Protein AF-A0A0B8P1Q3-F1 (afdb_monomer_lite)

Sequence (206 aa):
MVRQILMKCLKSMHLSPSKSLLVLALVSSCANASVITLASKGNTLRISPASLKVEWNKLAINSGNLRVNGEPQKVTNLRANNKTASWVLSPSQISAVARLDQDQLLLSFDASSHAKITRNQPVTLSWFDLAENKTQTLLLPFSEGMRVPTNSQQWGQFLAQEYSGSNTTQDLKMPFWSAQQGGRFVNYQLVTPNNNELGCDFASQK

Organism: NCBI:txid1481914

pLDDT: mean 84.06, std 21.53, range [24.0, 98.44]

Foldseek 3Di:
DDDDDDDDDDDDDDDDDDDDDPPPPPPPPPPQDDWAWADDDPWIWTARPQQRFIAIPNRGQADRHKDKVNHGWDWAPWDHDRAKIWTATPPQRKIWIWGDDHPDIDIDIDSPVGDDQDPPRDIDIDDDHHPLVQFQWKWFQADVIDTGGSPDPVSLVVCQVPAAFPQQVPGGPAQKMWTDGPNDIDIDGDPPSHPDGDGRDDDPDD

Structure (mmCIF, N/CA/C/O backbone):
data_AF-A0A0B8P1Q3-F1
#
_entry.id   AF-A0A0B8P1Q3-F1
#
loop_
_atom_site.group_PDB
_atom_site.id
_atom_site.type_symbol
_atom_site.label_atom_id
_atom_site.label_alt_id
_atom_site.label_comp_id
_atom_site.label_asym_id
_atom_site.label_entity_id
_atom_site.label_seq_id
_atom_site.pdbx_PDB_ins_code
_atom_site.Cartn_x
_atom_site.Cartn_y
_atom_site.Cartn_z
_atom_site.occupancy
_atom_site.B_iso_or_equiv
_atom_site.auth_seq_id
_atom_site.auth_comp_id
_atom_site.auth_asym_id
_atom_site.auth_atom_id
_atom_site.pdbx_PDB_model_num
ATOM 1 N N . MET A 1 1 ? -3.116 31.551 8.737 1.00 39.09 1 MET A N 1
ATOM 2 C CA . MET A 1 1 ? -2.449 31.860 7.454 1.00 39.09 1 MET A CA 1
ATOM 3 C C . MET A 1 1 ? -3.203 31.102 6.373 1.00 39.09 1 MET A C 1
ATOM 5 O O . MET A 1 1 ? -3.039 29.900 6.239 1.00 39.09 1 MET A O 1
ATOM 9 N N . VAL A 1 2 ? -4.159 31.789 5.753 1.00 29.11 2 VAL A N 1
ATOM 10 C CA . VAL A 1 2 ? -5.186 31.234 4.861 1.00 29.11 2 VAL A CA 1
ATOM 11 C C . VAL A 1 2 ? -4.685 31.354 3.423 1.00 29.11 2 VAL A C 1
ATOM 13 O O . VAL A 1 2 ? -4.256 32.436 3.029 1.00 29.11 2 VAL A O 1
ATOM 16 N N . ARG A 1 3 ? -4.739 30.278 2.631 1.00 28.27 3 ARG A N 1
ATOM 17 C CA . ARG A 1 3 ? -4.576 30.360 1.172 1.00 28.27 3 ARG A CA 1
ATOM 18 C C . ARG A 1 3 ? -5.936 30.170 0.513 1.00 28.27 3 ARG A C 1
ATOM 20 O O . ARG A 1 3 ? -6.483 29.075 0.486 1.00 28.27 3 ARG A O 1
ATOM 27 N N . GLN A 1 4 ? -6.465 31.291 0.032 1.00 29.42 4 GLN A N 1
ATOM 28 C CA . GLN A 1 4 ? -7.650 31.385 -0.808 1.00 29.42 4 GLN A CA 1
ATOM 29 C C . GLN A 1 4 ? -7.464 30.617 -2.121 1.00 29.42 4 GLN A C 1
ATOM 31 O O . GLN A 1 4 ? -6.424 30.704 -2.777 1.00 29.42 4 GLN A O 1
ATOM 36 N N . ILE A 1 5 ? -8.532 29.931 -2.520 1.00 34.22 5 ILE A N 1
ATOM 37 C CA . ILE A 1 5 ? -8.808 29.510 -3.891 1.00 34.22 5 ILE A CA 1
ATOM 38 C C . ILE A 1 5 ? -9.201 30.771 -4.668 1.00 34.22 5 ILE A C 1
ATOM 40 O O . ILE A 1 5 ? -10.179 31.425 -4.311 1.00 34.22 5 ILE A O 1
ATOM 44 N N . LEU A 1 6 ? -8.462 31.115 -5.727 1.00 25.48 6 LEU A N 1
ATOM 45 C CA . LEU A 1 6 ? -8.887 32.136 -6.684 1.00 25.48 6 LEU A CA 1
ATOM 46 C C . LEU A 1 6 ? -9.060 31.503 -8.066 1.00 25.48 6 LEU A C 1
ATOM 48 O O . LEU A 1 6 ? -8.106 31.271 -8.807 1.00 25.48 6 LEU A O 1
ATOM 52 N N . MET A 1 7 ? -10.320 31.232 -8.384 1.00 24.00 7 MET A N 1
ATOM 53 C CA . MET A 1 7 ? -10.823 30.863 -9.700 1.00 24.00 7 MET A CA 1
ATOM 54 C C . MET A 1 7 ? -10.873 32.149 -10.543 1.00 24.00 7 MET A C 1
ATOM 56 O O . MET A 1 7 ? -11.629 33.071 -10.238 1.00 24.00 7 MET A O 1
ATOM 60 N N . LYS A 1 8 ? -10.002 32.271 -11.552 1.00 28.27 8 LYS A N 1
ATOM 61 C CA . LYS A 1 8 ? -9.958 33.447 -12.437 1.00 28.27 8 LYS A CA 1
ATOM 62 C C . LYS A 1 8 ? -11.134 33.407 -13.412 1.00 28.27 8 LYS A C 1
ATOM 64 O O . LYS A 1 8 ? -11.185 32.546 -14.284 1.00 28.27 8 LYS A O 1
ATOM 69 N N . CYS A 1 9 ? -12.041 34.370 -13.275 1.00 26.80 9 CYS A N 1
ATOM 70 C CA . CYS A 1 9 ? -13.055 34.688 -14.273 1.00 26.80 9 CYS A CA 1
ATOM 71 C C . CYS A 1 9 ? -12.466 35.690 -15.285 1.00 26.80 9 CYS A C 1
ATOM 73 O O . CYS A 1 9 ? -11.826 36.669 -14.891 1.00 26.80 9 CYS A O 1
ATOM 75 N N . LEU A 1 10 ? -12.639 35.408 -16.579 1.00 35.09 10 LEU A N 1
ATOM 76 C CA . LEU A 1 10 ? -12.154 36.201 -17.713 1.00 35.09 10 LEU A CA 1
ATOM 77 C C . LEU A 1 10 ? -12.720 37.633 -17.680 1.00 35.09 10 LEU A C 1
ATOM 79 O O . LEU A 1 10 ? -13.931 37.821 -17.576 1.00 35.09 10 LEU A O 1
ATOM 83 N N . LYS A 1 11 ? -11.861 38.640 -17.877 1.00 35.00 11 LYS A N 1
ATOM 84 C CA . LYS A 1 11 ? -12.271 39.969 -18.352 1.00 35.00 11 LYS A CA 1
ATOM 85 C C . LYS A 1 11 ? -11.524 40.310 -19.638 1.00 35.00 11 LYS A C 1
ATOM 87 O O . LYS A 1 11 ? -10.336 40.035 -19.772 1.00 35.00 11 LYS A O 1
ATOM 92 N N . SER A 1 12 ? -12.304 40.852 -20.566 1.00 34.88 12 SER A N 1
ATOM 93 C CA . SER A 1 12 ? -11.992 41.160 -21.959 1.00 34.88 12 SER A CA 1
ATOM 94 C C . SER A 1 12 ? -10.822 42.132 -22.150 1.00 34.88 12 SER A C 1
ATOM 96 O O . SER A 1 12 ? -10.529 42.965 -21.296 1.00 34.88 12 SER A O 1
ATOM 98 N N . MET A 1 13 ? -10.210 41.991 -23.326 1.00 34.41 13 MET A N 1
ATOM 99 C CA . MET A 1 13 ? -9.082 42.712 -23.914 1.00 34.41 13 MET A CA 1
ATOM 100 C C . MET A 1 13 ? -9.232 44.239 -23.970 1.00 34.41 13 MET A C 1
ATOM 102 O O . MET A 1 13 ? -10.290 44.757 -24.315 1.00 34.41 13 MET A O 1
ATOM 106 N N . HIS A 1 14 ? -8.093 44.922 -23.828 1.00 34.03 14 HIS A N 1
ATOM 107 C CA . HIS A 1 14 ? -7.731 46.071 -24.660 1.00 34.03 14 HIS A CA 1
ATOM 108 C C . HIS A 1 14 ? -6.317 45.825 -25.218 1.00 34.03 14 HIS A C 1
ATOM 110 O O . HIS A 1 14 ? -5.381 45.589 -24.454 1.00 34.03 14 HIS A O 1
ATOM 116 N N . LEU A 1 15 ? -6.190 45.794 -26.550 1.00 39.22 15 LEU A N 1
ATOM 117 C CA . LEU A 1 15 ? -4.929 45.578 -27.269 1.00 39.22 15 LEU A CA 1
ATOM 118 C C . LEU A 1 15 ? -4.024 46.816 -27.203 1.00 39.22 15 LEU A C 1
ATOM 120 O O . LEU A 1 15 ? -4.481 47.934 -27.427 1.00 39.22 15 LEU A O 1
ATOM 124 N N . SER A 1 16 ? -2.722 46.578 -27.051 1.00 40.31 16 SER A N 1
ATOM 125 C CA . SER A 1 16 ? -1.654 47.436 -27.577 1.00 40.31 16 SER A CA 1
ATOM 126 C C . SER A 1 16 ? -0.538 46.531 -28.130 1.00 40.31 16 SER A C 1
ATOM 128 O O . SER A 1 16 ? -0.320 45.450 -27.571 1.00 40.31 16 SER A O 1
ATOM 130 N N . PRO A 1 17 ? 0.123 46.874 -29.252 1.00 46.78 17 PRO A N 1
ATOM 131 C CA . PRO A 1 17 ? 0.897 45.917 -30.024 1.00 46.78 17 PRO A CA 1
ATOM 132 C C . PRO A 1 17 ? 2.345 45.876 -29.539 1.00 46.78 17 PRO A C 1
ATOM 134 O O . PRO A 1 17 ? 3.097 46.837 -29.688 1.00 46.78 17 PRO A O 1
ATOM 137 N N . SER A 1 18 ? 2.794 44.740 -29.010 1.00 46.00 18 SER A N 1
ATOM 138 C CA . SER A 1 18 ? 4.223 44.444 -29.050 1.00 46.00 18 SER A CA 1
ATOM 139 C C . SER A 1 18 ? 4.512 42.960 -28.895 1.00 46.00 18 SER A C 1
ATOM 141 O O . SER A 1 18 ? 4.164 42.350 -27.891 1.00 46.00 18 SER A O 1
ATOM 143 N N . LYS A 1 19 ? 5.207 42.442 -29.914 1.00 41.56 19 LYS A N 1
ATOM 144 C CA . LYS A 1 19 ? 5.970 41.190 -29.964 1.00 41.56 19 LYS A CA 1
ATOM 145 C C . LYS A 1 19 ? 5.162 39.926 -29.651 1.00 41.56 19 LYS A C 1
ATOM 147 O O . LYS A 1 19 ? 5.021 39.512 -28.506 1.00 41.56 19 LYS A O 1
ATOM 152 N N . SER A 1 20 ? 4.711 39.276 -30.726 1.00 44.53 20 SER A N 1
ATOM 153 C CA . SER A 1 20 ? 4.212 37.900 -30.732 1.00 44.53 20 SER A CA 1
ATOM 154 C C . SER A 1 20 ? 5.226 36.960 -30.081 1.00 44.53 20 SER A C 1
ATOM 156 O O . SER A 1 20 ? 6.184 36.526 -30.716 1.00 44.53 20 SER A O 1
ATOM 158 N N . LEU A 1 21 ? 5.000 36.638 -28.811 1.00 43.78 21 LEU A N 1
ATOM 159 C CA . LEU A 1 21 ? 5.582 35.476 -28.164 1.00 43.78 21 LEU A CA 1
ATOM 160 C C . LEU A 1 21 ? 4.535 34.367 -28.264 1.00 43.78 21 LEU A C 1
ATOM 162 O O . LEU A 1 21 ? 3.508 34.398 -27.587 1.00 43.78 21 LEU A O 1
ATOM 166 N N . LEU A 1 22 ? 4.767 33.428 -29.179 1.00 41.19 22 LEU A N 1
ATOM 167 C CA . LEU A 1 22 ? 3.937 32.243 -29.346 1.00 41.19 22 LEU A CA 1
ATOM 168 C C . LEU A 1 22 ? 4.123 31.366 -28.094 1.00 41.19 22 LEU A C 1
ATOM 170 O O . LEU A 1 22 ? 5.062 30.579 -28.004 1.00 41.19 22 LEU A O 1
ATOM 174 N N . VAL A 1 23 ? 3.272 31.547 -27.081 1.0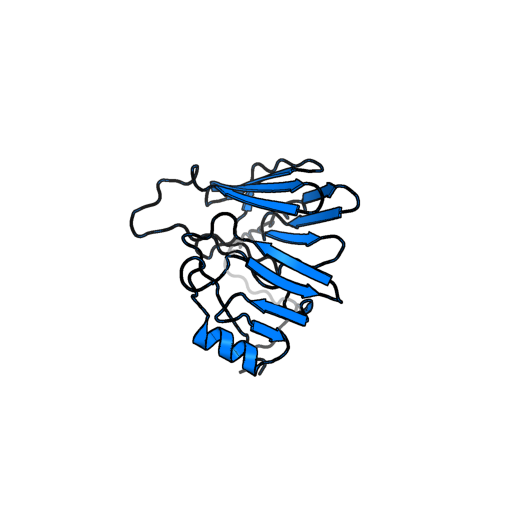0 47.50 23 VAL A N 1
ATOM 175 C CA . VAL A 1 23 ? 3.243 30.669 -25.905 1.00 47.50 23 VAL A CA 1
ATOM 176 C C . VAL A 1 23 ? 2.588 29.361 -26.336 1.00 47.50 23 VAL A C 1
ATOM 178 O O . VAL A 1 23 ? 1.366 29.244 -26.394 1.00 47.50 23 VAL A O 1
ATOM 181 N N . LEU A 1 24 ? 3.418 28.378 -26.683 1.00 41.81 24 LEU A N 1
ATOM 182 C CA . LEU A 1 24 ? 2.987 27.012 -26.941 1.00 41.81 24 LEU A CA 1
ATOM 183 C C . LEU A 1 24 ? 2.569 26.390 -25.598 1.00 41.81 24 LEU A C 1
ATOM 185 O O . LEU A 1 24 ? 3.399 25.909 -24.828 1.00 41.81 24 LEU A O 1
ATOM 189 N N . ALA A 1 25 ? 1.277 26.459 -25.278 1.00 44.19 25 ALA A N 1
ATOM 190 C CA . ALA A 1 25 ? 0.714 25.773 -24.125 1.00 44.19 25 ALA A CA 1
ATOM 191 C C . ALA A 1 25 ? 0.789 24.258 -24.372 1.00 44.19 25 ALA A C 1
ATOM 193 O O . ALA A 1 25 ? -0.061 23.678 -25.047 1.00 44.19 25 ALA A O 1
ATOM 194 N N . LEU A 1 26 ? 1.831 23.616 -23.841 1.00 41.47 26 LEU A N 1
ATOM 195 C CA . LEU A 1 26 ? 1.910 22.164 -23.730 1.00 41.47 26 LEU A CA 1
ATOM 196 C C . LEU A 1 26 ? 0.808 21.707 -22.774 1.00 41.47 26 LEU A C 1
ATOM 198 O O . LEU A 1 26 ? 0.967 21.704 -21.553 1.00 41.47 26 LEU A O 1
ATOM 202 N N . VAL A 1 27 ? -0.337 21.335 -23.340 1.00 41.56 27 VAL A N 1
ATOM 203 C CA . VAL A 1 27 ? -1.380 20.613 -22.620 1.00 41.56 27 VAL A CA 1
ATOM 204 C C . VAL A 1 27 ? -0.828 19.213 -22.363 1.00 41.56 27 VAL A C 1
ATOM 206 O O . VAL A 1 27 ? -0.944 18.314 -23.196 1.00 41.56 27 VAL A O 1
ATOM 209 N N . SER A 1 28 ? -0.142 19.046 -21.231 1.00 42.22 28 SER A N 1
ATOM 210 C CA . SER A 1 28 ? 0.305 17.745 -20.740 1.00 42.22 28 SER A CA 1
ATOM 211 C C . SER A 1 28 ? -0.924 16.876 -20.518 1.00 42.22 28 SER A C 1
ATOM 213 O O . SER A 1 28 ? -1.581 16.936 -19.482 1.00 42.22 28 SER A O 1
ATOM 215 N N . SER A 1 29 ? -1.256 16.083 -21.531 1.00 37.59 29 SER A N 1
ATOM 216 C CA . SER A 1 29 ? -2.260 15.039 -21.434 1.00 37.59 29 SER A CA 1
ATOM 217 C C . SER A 1 29 ? -1.703 13.984 -20.487 1.00 37.59 29 SER A C 1
ATOM 219 O O . SER A 1 29 ? -0.895 13.138 -20.872 1.00 37.59 29 SER A O 1
ATOM 221 N N . CYS A 1 30 ? -2.082 14.067 -19.213 1.00 39.75 30 CYS A N 1
ATOM 222 C CA . CYS A 1 30 ? -1.936 12.962 -18.285 1.00 39.75 30 CYS A CA 1
ATOM 223 C C . CYS A 1 30 ? -2.812 11.841 -18.842 1.00 39.75 30 CYS A C 1
ATOM 225 O O . CYS A 1 30 ? -4.022 11.836 -18.629 1.00 39.75 30 CYS A O 1
ATOM 227 N N . ALA A 1 31 ? -2.225 10.941 -19.633 1.00 43.53 31 ALA A N 1
ATOM 228 C CA . ALA A 1 31 ? -2.882 9.708 -20.019 1.00 43.53 31 ALA A CA 1
ATOM 229 C C . ALA A 1 31 ? -3.303 9.021 -18.717 1.00 43.53 31 ALA A C 1
ATOM 231 O O . ALA A 1 31 ? -2.459 8.532 -17.965 1.00 43.53 31 ALA A O 1
ATOM 232 N N . ASN A 1 32 ? -4.599 9.075 -18.404 1.00 51.56 32 ASN A N 1
ATOM 233 C CA . ASN A 1 32 ? -5.162 8.345 -17.285 1.00 51.56 32 ASN A CA 1
ATOM 234 C C . ASN A 1 32 ? -4.925 6.871 -17.596 1.00 51.56 32 ASN A C 1
ATOM 236 O O . ASN A 1 32 ? -5.598 6.304 -18.457 1.00 51.56 32 ASN A O 1
ATOM 240 N N . ALA A 1 33 ? -3.923 6.273 -16.953 1.00 61.53 33 ALA A N 1
ATOM 241 C CA . ALA A 1 33 ? -3.706 4.844 -17.051 1.00 61.53 33 ALA A CA 1
ATOM 242 C C . ALA A 1 33 ? -5.016 4.155 -16.656 1.00 61.53 33 ALA A C 1
ATOM 244 O O . ALA A 1 33 ? -5.584 4.454 -15.601 1.00 61.53 33 ALA A O 1
ATOM 245 N N . SER A 1 34 ? -5.529 3.300 -17.539 1.00 82.56 34 SER A N 1
ATOM 246 C CA . SER A 1 34 ? -6.820 2.651 -17.347 1.00 82.56 34 SER A CA 1
ATOM 247 C C . SER A 1 34 ? -6.838 1.907 -16.013 1.00 82.56 34 SER A C 1
ATOM 249 O O . SER A 1 34 ? -5.886 1.208 -15.666 1.00 82.56 34 SER A O 1
ATOM 251 N N . VAL A 1 35 ? -7.922 2.076 -15.256 1.00 93.88 35 VAL A N 1
ATOM 252 C CA . VAL A 1 35 ? -8.133 1.348 -14.002 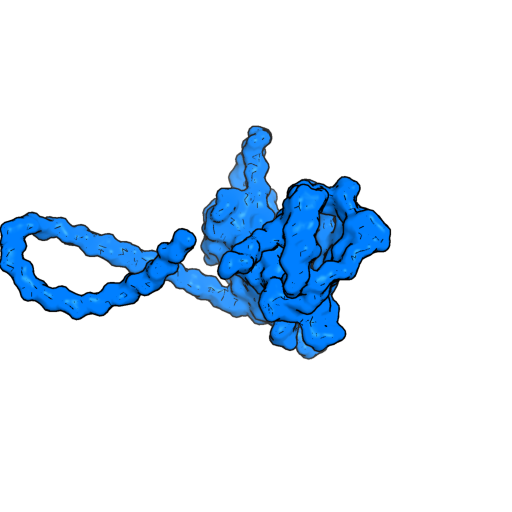1.00 93.88 35 VAL A CA 1
ATOM 253 C C . VAL A 1 35 ? -8.131 -0.152 -14.298 1.00 93.88 35 VAL A C 1
ATOM 255 O O . VAL A 1 35 ? -8.891 -0.626 -15.141 1.00 93.88 35 VAL A O 1
ATOM 258 N N . ILE A 1 36 ? -7.288 -0.897 -13.591 1.00 96.94 36 ILE A N 1
ATOM 259 C CA . ILE A 1 36 ? -7.231 -2.357 -13.642 1.00 96.94 36 ILE A CA 1
ATOM 260 C C . ILE A 1 36 ? -8.370 -2.902 -12.787 1.00 96.94 36 ILE A C 1
ATOM 262 O O . ILE A 1 36 ? -8.586 -2.423 -11.673 1.00 96.94 36 ILE A O 1
ATOM 266 N N . THR A 1 37 ? -9.068 -3.923 -13.282 1.00 97.31 37 THR A N 1
ATOM 267 C CA . THR A 1 37 ? -10.072 -4.654 -12.500 1.00 97.31 37 THR A CA 1
ATOM 268 C C . THR A 1 37 ? -9.656 -6.111 -12.353 1.00 97.31 37 THR A C 1
ATOM 270 O O . THR A 1 37 ? -9.511 -6.807 -13.355 1.00 97.31 37 THR A O 1
ATOM 273 N N . LEU A 1 38 ? -9.486 -6.567 -11.111 1.00 97.88 38 LEU A N 1
ATOM 274 C CA . LEU A 1 38 ? -9.270 -7.975 -10.770 1.00 97.88 38 LEU A CA 1
ATOM 275 C C . LEU A 1 38 ? -10.525 -8.512 -10.072 1.00 97.88 38 LEU A C 1
ATOM 277 O O . LEU A 1 38 ? -11.138 -7.796 -9.285 1.00 97.88 38 LEU A O 1
ATOM 281 N N . ALA A 1 39 ? -10.919 -9.753 -10.332 1.00 96.25 39 ALA A N 1
ATOM 282 C CA . ALA A 1 39 ? -12.093 -10.387 -9.760 1.00 96.25 39 ALA A CA 1
ATOM 283 C C . ALA A 1 39 ? -11.881 -11.883 -9.462 1.00 96.25 39 ALA A C 1
ATOM 285 O O . ALA A 1 39 ? -11.311 -12.629 -10.259 1.00 96.25 39 ALA A O 1
ATOM 286 N N . SER A 1 40 ? -12.374 -12.331 -8.306 1.00 93.38 40 SER A N 1
ATOM 287 C CA . SER A 1 40 ? -12.311 -13.727 -7.849 1.00 93.38 40 SER A CA 1
ATOM 288 C C . SER A 1 40 ? -13.387 -13.985 -6.795 1.00 93.38 40 SER A C 1
ATOM 290 O O . SER A 1 40 ? -13.469 -13.235 -5.834 1.00 93.38 40 SER A O 1
ATOM 292 N N . LYS A 1 41 ? -14.219 -15.027 -6.949 1.00 87.00 41 LYS A N 1
ATOM 293 C CA . LYS A 1 41 ? -15.212 -15.477 -5.940 1.00 87.00 41 LYS A CA 1
ATOM 294 C C . LYS A 1 41 ? -15.997 -14.336 -5.241 1.00 87.00 41 LYS A C 1
ATOM 296 O O . LYS A 1 41 ? -16.062 -14.275 -4.020 1.00 87.00 41 LYS A O 1
ATOM 301 N N . GLY A 1 42 ? -16.577 -13.407 -6.007 1.00 88.62 42 GLY A N 1
ATOM 302 C CA . GLY A 1 42 ? -17.346 -12.274 -5.455 1.00 88.62 42 GLY A CA 1
ATOM 303 C C . GLY A 1 42 ? -16.501 -11.098 -4.937 1.00 88.62 42 GLY A C 1
ATOM 304 O O . GLY A 1 42 ? -17.050 -10.074 -4.535 1.00 88.62 42 GLY A O 1
ATOM 305 N N . ASN A 1 43 ? -15.173 -11.197 -4.992 1.00 93.94 43 ASN A N 1
ATOM 306 C CA . ASN A 1 43 ? -14.255 -10.074 -4.845 1.00 93.94 43 ASN A CA 1
ATOM 307 C C . ASN A 1 43 ? -14.062 -9.371 -6.183 1.00 93.94 43 ASN A C 1
ATOM 309 O O . ASN A 1 43 ? -13.875 -10.019 -7.209 1.00 93.94 43 ASN A O 1
ATOM 313 N N . THR A 1 44 ? -14.101 -8.045 -6.158 1.00 96.31 44 THR A N 1
ATOM 314 C CA . THR A 1 44 ? -13.758 -7.145 -7.256 1.00 96.31 44 THR A CA 1
ATOM 315 C C . THR A 1 44 ? -12.850 -6.058 -6.704 1.00 96.31 44 THR A C 1
ATOM 317 O O . THR A 1 44 ? -13.243 -5.293 -5.817 1.00 96.31 44 THR A O 1
ATOM 320 N N . LEU A 1 45 ? -11.637 -5.994 -7.239 1.00 97.50 45 LEU A N 1
ATOM 321 C CA . LEU A 1 45 ? -10.643 -4.988 -6.917 1.00 97.50 45 LEU A CA 1
ATOM 322 C C . LEU A 1 45 ? -10.462 -4.046 -8.094 1.00 97.50 45 LEU A C 1
ATOM 324 O O . LEU A 1 45 ? -10.364 -4.486 -9.238 1.00 97.50 45 LEU A O 1
ATOM 328 N N . ARG A 1 46 ? -10.370 -2.754 -7.796 1.00 97.88 46 ARG A N 1
ATOM 329 C CA . ARG A 1 46 ? -10.044 -1.702 -8.757 1.00 97.88 46 ARG A CA 1
ATOM 330 C C . ARG A 1 46 ? -8.717 -1.086 -8.355 1.00 97.88 46 ARG A C 1
ATOM 332 O O . ARG A 1 46 ? -8.586 -0.614 -7.229 1.00 97.88 46 ARG A O 1
ATOM 339 N N . ILE A 1 47 ? -7.751 -1.102 -9.264 1.00 98.06 47 ILE A N 1
ATOM 340 C CA . ILE A 1 47 ? -6.399 -0.595 -9.028 1.00 98.06 47 ILE A CA 1
ATOM 341 C C . ILE A 1 47 ? -6.122 0.503 -10.049 1.00 98.06 47 ILE A C 1
ATOM 343 O O . ILE A 1 47 ? -6.201 0.266 -11.253 1.00 98.06 47 ILE A O 1
ATOM 347 N N . SER A 1 48 ? -5.785 1.701 -9.582 1.00 97.38 48 SER A N 1
ATOM 348 C CA . SER A 1 48 ? -5.250 2.767 -10.431 1.00 97.38 48 SER A CA 1
ATOM 349 C C . SER A 1 48 ? -3.731 2.605 -10.509 1.00 97.38 48 SER A C 1
ATOM 351 O O . SER A 1 48 ? -3.061 2.998 -9.560 1.00 97.38 48 SER A O 1
ATOM 353 N N . PRO A 1 49 ? -3.144 2.050 -11.584 1.00 96.88 49 PRO A N 1
ATOM 354 C CA . PRO A 1 49 ? -1.741 1.617 -11.568 1.00 96.88 49 PRO A CA 1
ATOM 355 C C . PRO A 1 49 ? -0.717 2.748 -11.382 1.00 96.88 49 PRO A C 1
ATOM 357 O O . PRO A 1 49 ? 0.361 2.502 -10.853 1.00 96.88 49 PRO A O 1
ATOM 360 N N . ALA A 1 50 ? -1.045 3.985 -11.775 1.00 94.94 50 ALA A N 1
ATOM 361 C CA . ALA A 1 50 ? -0.131 5.127 -11.654 1.00 94.94 50 ALA A CA 1
ATOM 362 C C . ALA A 1 50 ? -0.003 5.649 -10.213 1.00 94.94 50 ALA A C 1
ATOM 364 O O . ALA A 1 50 ? 1.090 5.979 -9.772 1.00 94.94 50 ALA A O 1
ATOM 365 N N . SER A 1 51 ? -1.117 5.720 -9.477 1.00 95.75 51 SER A N 1
ATOM 366 C CA . SER A 1 51 ? -1.148 6.176 -8.078 1.00 95.75 51 SER A CA 1
ATOM 367 C C . SER A 1 51 ? -1.167 5.030 -7.072 1.00 95.75 51 SER A C 1
ATOM 369 O O . SER A 1 51 ? -1.052 5.255 -5.868 1.00 95.75 51 SER A O 1
ATOM 371 N N . LEU A 1 52 ? -1.377 3.810 -7.565 1.00 97.50 52 LEU A N 1
ATOM 372 C CA . LEU A 1 52 ? -1.619 2.599 -6.801 1.00 97.50 52 LEU A CA 1
ATOM 373 C C . LEU A 1 52 ? -2.742 2.742 -5.770 1.00 97.50 52 LEU A C 1
ATOM 375 O O . LEU A 1 52 ? -2.683 2.197 -4.669 1.00 97.50 52 LEU A O 1
ATOM 379 N N . LYS A 1 53 ? -3.781 3.505 -6.118 1.00 97.69 53 LYS A N 1
ATOM 380 C CA . LYS A 1 53 ? -5.028 3.506 -5.354 1.00 97.69 53 LYS A CA 1
ATOM 381 C C . LYS A 1 53 ? -5.726 2.165 -5.561 1.00 97.69 53 LYS A C 1
ATOM 383 O O . LYS A 1 53 ? -5.959 1.784 -6.707 1.00 97.69 53 LYS A O 1
ATOM 388 N N . VAL A 1 54 ? -6.092 1.499 -4.473 1.00 97.88 54 VAL A N 1
ATOM 389 C CA . VAL A 1 54 ? -6.792 0.216 -4.477 1.00 97.88 54 VAL A CA 1
ATOM 390 C C . VAL A 1 54 ? -8.146 0.361 -3.779 1.00 97.88 54 VAL A C 1
ATOM 392 O O . VAL A 1 54 ? -8.265 0.909 -2.682 1.00 97.88 54 VAL A O 1
ATOM 395 N N . GLU A 1 55 ? -9.186 -0.149 -4.427 1.00 97.12 55 GLU A N 1
ATOM 396 C CA . GLU A 1 55 ? -10.530 -0.307 -3.868 1.00 97.12 55 GLU A CA 1
ATOM 397 C C . GLU A 1 55 ? -10.932 -1.781 -3.965 1.00 97.12 55 GLU A C 1
ATOM 399 O O . GLU A 1 55 ? -10.713 -2.400 -5.003 1.00 97.12 55 GLU A O 1
ATOM 404 N N . TRP A 1 56 ? -11.551 -2.340 -2.923 1.00 96.69 56 TRP A N 1
ATOM 405 C CA . TRP A 1 56 ? -11.971 -3.746 -2.877 1.00 96.69 56 TRP A CA 1
ATOM 406 C C . TRP A 1 56 ? -13.424 -3.855 -2.427 1.00 96.69 56 TRP A C 1
ATOM 408 O O . TRP A 1 56 ? -13.736 -3.585 -1.270 1.00 96.69 56 TRP A O 1
ATOM 418 N N . ASN A 1 57 ? -14.343 -4.272 -3.305 1.00 93.69 57 ASN A N 1
ATOM 419 C CA . ASN A 1 57 ? -15.773 -4.404 -2.972 1.00 9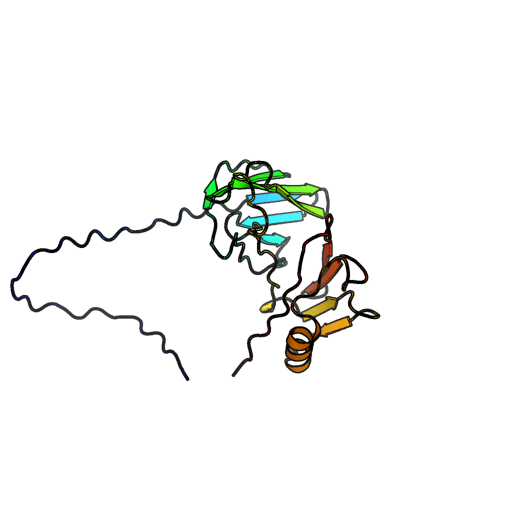3.69 57 ASN A CA 1
ATOM 420 C C . ASN A 1 57 ? -16.336 -3.158 -2.251 1.00 93.69 57 ASN A C 1
ATOM 422 O O . ASN A 1 57 ? -17.127 -3.285 -1.316 1.00 93.69 57 ASN A O 1
ATOM 426 N N . LYS A 1 58 ? -15.908 -1.959 -2.679 1.00 90.19 58 LYS A N 1
ATOM 427 C CA . LYS A 1 58 ? -16.211 -0.632 -2.096 1.00 90.19 58 LYS A CA 1
ATOM 428 C C . LYS A 1 58 ? -15.442 -0.244 -0.819 1.00 90.19 58 LYS A C 1
ATOM 430 O O . LYS A 1 58 ? -15.597 0.891 -0.375 1.00 90.19 58 LYS A O 1
ATOM 435 N N . LEU A 1 59 ? -14.609 -1.116 -0.247 1.00 95.44 59 LEU A N 1
ATOM 436 C CA . LEU A 1 59 ? -13.643 -0.724 0.785 1.00 95.44 59 LEU A CA 1
ATOM 437 C C . LEU A 1 59 ? -12.499 0.068 0.153 1.00 95.44 59 LEU A C 1
ATOM 439 O O . LEU A 1 59 ? -11.987 -0.314 -0.902 1.00 95.44 59 LEU A O 1
ATOM 443 N N . ALA A 1 60 ? -12.098 1.159 0.801 1.00 96.25 60 ALA A N 1
ATOM 444 C CA . ALA A 1 60 ? -10.940 1.935 0.383 1.00 96.25 60 ALA A CA 1
ATOM 445 C C . ALA A 1 60 ? -9.699 1.325 1.035 1.00 96.25 60 ALA A C 1
ATOM 447 O O . ALA A 1 60 ? -9.544 1.411 2.248 1.00 96.25 60 ALA A O 1
ATOM 448 N N . ILE A 1 61 ? -8.825 0.703 0.251 1.00 97.25 61 ILE A N 1
ATOM 449 C CA . ILE A 1 61 ? -7.617 0.075 0.797 1.00 97.25 61 ILE A CA 1
ATOM 450 C C . ILE A 1 61 ? -6.585 1.158 1.132 1.00 97.25 61 ILE A C 1
ATOM 452 O O . ILE A 1 61 ? -5.990 1.134 2.198 1.00 97.25 61 ILE A O 1
ATOM 456 N N . ASN A 1 62 ? -6.420 2.164 0.274 1.00 96.81 62 ASN A N 1
ATOM 457 C CA . ASN A 1 62 ? -5.475 3.260 0.491 1.00 96.81 62 ASN A CA 1
ATOM 458 C C . ASN A 1 62 ? -5.888 4.546 -0.249 1.00 96.81 62 ASN A C 1
ATOM 460 O O . ASN A 1 62 ? -6.724 4.533 -1.160 1.00 96.81 62 ASN A O 1
ATOM 464 N N . SER A 1 63 ? -5.251 5.660 0.107 1.00 92.62 63 SER A N 1
ATOM 465 C CA . SER A 1 63 ? -5.323 6.946 -0.595 1.00 92.62 63 SER A CA 1
ATOM 466 C C . SER A 1 63 ? -4.172 7.020 -1.605 1.00 92.62 63 SER A C 1
ATOM 468 O O . SER A 1 63 ? -3.094 7.480 -1.280 1.00 92.62 63 SER A O 1
ATOM 470 N N . GLY A 1 64 ? -4.337 6.475 -2.815 1.00 93.94 64 GLY A N 1
ATOM 471 C CA . GLY A 1 64 ? -3.209 6.295 -3.749 1.00 93.94 64 GLY A CA 1
ATOM 472 C C . GLY A 1 64 ? -2.332 7.539 -3.969 1.00 93.94 64 GLY A C 1
ATOM 473 O O . GLY A 1 64 ? -2.814 8.555 -4.467 1.00 93.94 64 GLY A O 1
ATOM 474 N N . ASN A 1 65 ? -1.044 7.409 -3.650 1.00 94.25 65 ASN A N 1
ATOM 475 C CA . ASN A 1 65 ? -0.007 8.442 -3.735 1.00 94.25 65 ASN A CA 1
ATOM 476 C C . ASN A 1 65 ? 1.366 7.809 -4.050 1.00 94.25 65 ASN A C 1
ATOM 478 O O . ASN A 1 65 ? 2.395 8.229 -3.529 1.00 94.25 65 ASN A O 1
ATOM 482 N N . LEU A 1 66 ? 1.383 6.752 -4.874 1.00 96.88 66 LEU A N 1
ATOM 483 C CA . LEU A 1 66 ? 2.619 6.064 -5.256 1.00 96.88 66 LEU A CA 1
ATOM 484 C 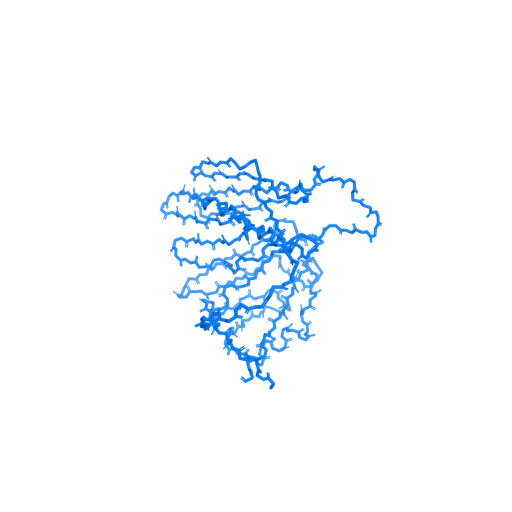C . LEU A 1 66 ? 3.647 7.045 -5.837 1.00 96.88 66 LEU A C 1
ATOM 486 O O . LEU A 1 66 ? 3.377 7.739 -6.823 1.00 96.88 66 LEU A O 1
ATOM 490 N N . ARG A 1 67 ? 4.848 7.040 -5.258 1.00 97.12 67 ARG A N 1
ATOM 491 C CA . ARG A 1 67 ? 5.997 7.831 -5.712 1.00 97.12 67 ARG A CA 1
ATOM 492 C C . ARG A 1 67 ? 7.256 6.982 -5.726 1.00 97.12 67 ARG A C 1
ATOM 494 O O . ARG A 1 67 ? 7.394 6.064 -4.925 1.00 97.12 67 ARG A O 1
ATOM 501 N N . VAL A 1 68 ? 8.184 7.320 -6.614 1.00 96.50 68 VAL A N 1
ATOM 502 C CA . VAL A 1 68 ? 9.544 6.771 -6.604 1.00 96.50 68 VAL A CA 1
ATOM 503 C C . VAL A 1 68 ? 10.517 7.935 -6.514 1.00 96.50 68 VAL A C 1
ATOM 505 O O . VAL A 1 68 ? 10.457 8.845 -7.337 1.00 96.50 68 VAL A O 1
ATOM 508 N N . ASN A 1 69 ? 11.368 7.936 -5.488 1.00 94.94 69 ASN A N 1
ATOM 509 C CA . ASN A 1 69 ? 12.239 9.054 -5.113 1.00 94.94 69 ASN A CA 1
ATOM 510 C C . ASN A 1 69 ? 11.475 10.387 -4.989 1.00 94.94 69 ASN A C 1
ATOM 512 O O . ASN A 1 69 ? 11.954 11.429 -5.419 1.00 94.94 69 ASN A O 1
ATOM 516 N N . GLY A 1 70 ? 10.252 10.340 -4.449 1.00 95.50 70 GLY A N 1
ATOM 517 C CA . GLY A 1 70 ? 9.371 11.506 -4.313 1.00 95.50 70 GLY A CA 1
ATOM 518 C C . GLY A 1 70 ? 8.613 11.902 -5.588 1.00 95.50 70 GLY A C 1
ATOM 519 O O . GLY A 1 70 ? 7.656 12.674 -5.509 1.00 95.50 70 GLY A O 1
ATOM 520 N N . GLU A 1 71 ? 8.941 11.319 -6.742 1.00 96.19 71 GLU A N 1
ATOM 521 C CA . GLU A 1 71 ? 8.359 11.695 -8.031 1.00 96.19 71 GLU A CA 1
ATOM 522 C C . GLU A 1 71 ? 7.211 10.764 -8.462 1.00 96.19 71 GLU A C 1
ATOM 524 O O . GLU A 1 71 ? 7.310 9.534 -8.327 1.00 96.19 71 GLU A O 1
ATOM 529 N N . PRO A 1 72 ? 6.114 11.310 -9.025 1.00 95.94 72 PRO A N 1
ATOM 530 C CA . PRO A 1 72 ? 5.030 10.504 -9.574 1.00 95.94 72 PRO A CA 1
ATOM 531 C C . PRO A 1 72 ? 5.505 9.702 -10.790 1.00 95.94 72 PRO A C 1
ATOM 533 O O . PRO A 1 72 ? 6.368 10.139 -11.551 1.00 95.94 72 PRO A O 1
ATOM 536 N N . GLN A 1 73 ? 4.907 8.532 -11.002 1.00 94.94 73 GLN A N 1
ATOM 537 C CA . GLN A 1 73 ? 5.282 7.627 -12.088 1.00 94.94 73 GLN A CA 1
ATOM 538 C C . GLN A 1 73 ? 4.192 7.551 -13.163 1.00 94.94 73 GLN A C 1
ATOM 540 O O . GLN A 1 73 ? 2.996 7.681 -12.892 1.00 94.94 73 GLN A O 1
ATOM 545 N N . LYS A 1 74 ? 4.608 7.298 -14.405 1.00 95.62 74 LYS A N 1
ATOM 546 C CA . LYS A 1 74 ? 3.718 6.905 -15.505 1.00 95.62 74 LYS A CA 1
ATOM 547 C C . LYS A 1 74 ? 3.680 5.388 -15.623 1.00 95.62 74 LYS A C 1
ATOM 549 O O . LYS A 1 74 ? 4.636 4.708 -15.269 1.00 95.62 74 LYS A O 1
ATOM 554 N N . VAL A 1 75 ? 2.588 4.869 -16.169 1.00 96.62 75 VAL A N 1
ATOM 555 C CA . VAL A 1 75 ? 2.394 3.431 -16.377 1.00 96.62 75 VAL A CA 1
ATOM 556 C C . VAL A 1 75 ? 2.722 3.087 -17.820 1.00 96.62 75 VAL A C 1
ATOM 558 O O . VAL A 1 75 ? 2.144 3.661 -18.743 1.00 96.62 75 VAL A O 1
ATOM 561 N N . THR A 1 76 ? 3.620 2.131 -18.014 1.00 95.94 76 THR A N 1
ATOM 562 C CA . THR A 1 76 ? 3.956 1.554 -19.318 1.00 95.94 76 THR A CA 1
ATOM 563 C C . THR A 1 76 ? 3.841 0.033 -19.257 1.00 95.94 76 THR A C 1
ATOM 565 O O . THR A 1 76 ? 3.726 -0.554 -18.180 1.00 95.94 76 THR A O 1
ATOM 568 N N . A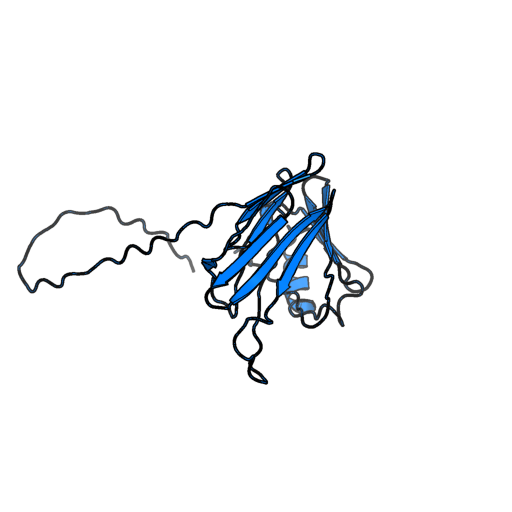SN A 1 77 ? 3.812 -0.620 -20.422 1.00 95.31 77 ASN A N 1
ATOM 569 C CA . ASN A 1 77 ? 3.782 -2.083 -20.545 1.00 95.31 77 ASN A CA 1
ATOM 570 C C . ASN A 1 77 ? 2.681 -2.776 -19.716 1.00 95.31 77 ASN A C 1
ATOM 572 O O . ASN A 1 77 ? 2.866 -3.899 -19.253 1.00 95.31 77 ASN A O 1
ATOM 576 N N . LEU A 1 78 ? 1.530 -2.116 -19.540 1.00 97.38 78 LEU A N 1
ATOM 577 C CA . LEU A 1 78 ? 0.411 -2.660 -18.778 1.00 97.38 78 LEU A CA 1
ATOM 578 C C . LEU A 1 78 ? -0.169 -3.901 -19.472 1.00 97.38 78 LEU A C 1
ATOM 580 O O . LEU A 1 78 ? -0.619 -3.841 -20.620 1.00 97.38 78 LEU A O 1
ATOM 584 N N . ARG A 1 79 ? -0.203 -5.016 -18.746 1.00 97.00 79 ARG A N 1
ATOM 585 C CA . ARG A 1 79 ? -0.879 -6.264 -19.110 1.00 97.00 79 ARG A CA 1
ATOM 586 C C . ARG A 1 79 ? -1.795 -6.656 -17.962 1.00 97.00 79 ARG A C 1
ATOM 588 O O . ARG A 1 79 ? -1.375 -6.647 -16.812 1.00 97.00 79 ARG A O 1
ATOM 595 N N . ALA A 1 80 ? -3.043 -6.998 -18.255 1.00 96.94 80 ALA A N 1
ATOM 596 C CA . ALA A 1 80 ? -4.000 -7.382 -17.226 1.00 96.94 80 ALA A CA 1
ATOM 597 C C . ALA A 1 80 ? -4.979 -8.437 -17.739 1.00 96.94 80 ALA A C 1
ATOM 599 O O . ALA A 1 80 ? -5.338 -8.456 -18.915 1.00 96.94 80 ALA A O 1
ATOM 600 N N . ASN A 1 81 ? -5.422 -9.290 -16.826 1.00 95.56 81 ASN A N 1
ATOM 601 C CA . ASN A 1 81 ? -6.593 -10.143 -16.961 1.00 95.56 81 ASN A CA 1
ATOM 602 C C . ASN A 1 81 ? -7.417 -10.047 -15.664 1.00 95.56 81 ASN A C 1
ATOM 604 O O . ASN A 1 81 ? -7.151 -9.203 -14.809 1.00 95.56 81 ASN A O 1
ATOM 608 N N . ASN A 1 82 ? -8.416 -10.911 -15.503 1.00 95.00 82 ASN A N 1
ATOM 609 C CA . ASN A 1 82 ? -9.297 -10.883 -14.339 1.00 95.00 82 ASN A CA 1
ATOM 610 C C . ASN A 1 82 ? -8.626 -11.279 -13.012 1.00 95.00 82 ASN A C 1
ATOM 612 O O . ASN A 1 82 ? -9.210 -11.024 -11.974 1.00 95.00 82 ASN A O 1
ATOM 616 N N . LYS A 1 83 ? -7.443 -11.890 -12.983 1.00 96.62 83 LYS A N 1
ATOM 617 C CA . LYS A 1 83 ? -6.780 -12.309 -11.732 1.00 96.62 83 LYS A CA 1
ATOM 618 C C . LYS A 1 83 ? -5.434 -11.646 -11.508 1.00 96.62 83 LYS A C 1
ATOM 620 O O . LYS A 1 83 ? -4.990 -11.531 -10.373 1.00 96.62 83 LYS A O 1
ATOM 625 N N . THR A 1 84 ? -4.770 -11.222 -12.573 1.00 98.12 84 THR A N 1
ATOM 626 C CA . THR A 1 84 ? -3.404 -10.713 -12.513 1.00 98.12 84 THR A CA 1
ATOM 627 C C . THR A 1 84 ? -3.245 -9.480 -13.379 1.00 98.12 84 THR A C 1
ATOM 629 O O . THR A 1 84 ? -3.774 -9.436 -14.491 1.00 98.12 84 THR A O 1
ATOM 632 N N . ALA A 1 85 ? -2.436 -8.535 -12.922 1.00 98.38 85 ALA A N 1
ATOM 633 C CA . ALA A 1 85 ? -1.952 -7.437 -13.737 1.00 98.38 85 ALA A CA 1
ATOM 634 C C . ALA A 1 85 ? -0.471 -7.177 -13.478 1.00 98.38 85 ALA A C 1
ATOM 636 O O . ALA A 1 85 ? 0.010 -7.355 -12.362 1.00 98.38 85 ALA A O 1
ATOM 637 N N . SER A 1 86 ? 0.239 -6.743 -14.510 1.00 98.31 86 SER A N 1
ATOM 638 C CA . SER A 1 86 ? 1.623 -6.299 -14.437 1.00 98.31 86 SER A CA 1
ATOM 639 C C . SER A 1 86 ? 1.810 -5.019 -15.236 1.00 98.31 86 SER A C 1
ATOM 641 O O . SER A 1 86 ? 1.169 -4.813 -16.267 1.00 98.31 86 SER A O 1
ATOM 643 N N . TRP A 1 87 ? 2.661 -4.133 -14.742 1.00 97.88 87 TRP A N 1
ATOM 644 C CA . TRP A 1 87 ? 3.011 -2.891 -15.419 1.00 97.88 87 TRP A CA 1
ATOM 645 C C . TRP A 1 87 ? 4.394 -2.418 -14.991 1.00 97.88 87 TRP A C 1
ATOM 647 O O . TRP A 1 87 ? 4.957 -2.906 -14.014 1.00 97.88 87 TRP A O 1
ATOM 657 N N . VAL A 1 88 ? 4.939 -1.458 -15.730 1.00 97.25 88 VAL A N 1
ATOM 658 C CA . VAL A 1 88 ? 6.214 -0.814 -15.420 1.00 97.25 88 VAL A CA 1
ATOM 659 C C . VAL A 1 88 ? 5.959 0.642 -15.043 1.00 97.25 88 VAL A C 1
ATOM 661 O O . VAL A 1 88 ? 5.156 1.336 -15.673 1.00 97.25 88 VAL A O 1
ATOM 664 N N . LEU A 1 89 ? 6.626 1.088 -13.984 1.00 96.12 89 LEU A N 1
ATOM 665 C CA . LEU A 1 89 ? 6.634 2.467 -13.518 1.00 96.12 89 LEU A CA 1
ATOM 666 C C . LEU A 1 89 ? 7.747 3.225 -14.242 1.00 96.12 89 LEU A C 1
ATOM 668 O O . LEU A 1 89 ? 8.919 2.923 -14.077 1.00 96.12 89 LEU A O 1
ATOM 672 N N . SER A 1 90 ? 7.396 4.219 -15.050 1.00 94.19 90 SER A N 1
ATOM 673 C CA . SER A 1 90 ? 8.348 5.069 -15.767 1.00 94.19 90 SER A CA 1
ATOM 674 C C . SER A 1 90 ? 8.454 6.435 -15.078 1.00 94.19 90 SER A C 1
ATOM 676 O O . SER A 1 90 ? 7.412 7.029 -14.786 1.00 94.19 90 SER A O 1
ATOM 678 N N . PRO A 1 91 ? 9.664 6.999 -14.898 1.00 93.19 91 PRO A N 1
ATOM 679 C CA . PRO A 1 91 ? 10.944 6.565 -15.475 1.00 93.19 91 PRO A CA 1
ATOM 680 C C . PRO A 1 91 ? 11.750 5.565 -14.631 1.00 93.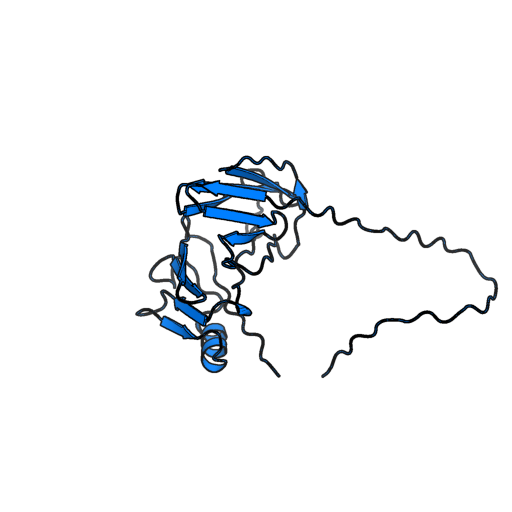19 91 PRO A C 1
ATOM 682 O O . PRO A 1 91 ? 12.825 5.167 -15.066 1.00 93.19 91 PRO A O 1
ATOM 685 N N . SER A 1 92 ? 11.278 5.162 -13.448 1.00 93.88 92 SER A N 1
ATOM 686 C CA . SER A 1 92 ? 12.059 4.296 -12.547 1.00 93.88 92 SER A CA 1
ATOM 687 C C . SER A 1 92 ? 12.344 2.888 -13.091 1.00 93.88 92 SER A C 1
ATOM 689 O O . SER A 1 92 ? 13.266 2.232 -12.635 1.00 93.88 92 SER A O 1
ATOM 691 N N . GLN A 1 93 ? 11.586 2.392 -14.064 1.00 95.25 93 GLN A N 1
ATOM 692 C CA . GLN A 1 93 ? 11.669 1.013 -14.562 1.00 95.25 93 GLN A CA 1
ATOM 693 C C . GLN A 1 93 ? 11.398 -0.062 -13.497 1.00 95.25 93 GLN A C 1
ATOM 695 O O . GLN A 1 93 ? 11.705 -1.237 -13.707 1.00 95.25 93 GLN A O 1
ATOM 700 N N . ILE A 1 94 ? 10.772 0.310 -12.376 1.00 96.06 94 ILE A N 1
ATOM 701 C CA . ILE A 1 94 ? 10.282 -0.653 -11.389 1.00 96.06 94 ILE A CA 1
ATOM 702 C C . ILE A 1 94 ? 9.088 -1.389 -11.993 1.00 96.06 94 ILE A C 1
ATOM 704 O O . ILE A 1 94 ? 8.114 -0.772 -12.434 1.00 96.06 94 ILE A O 1
ATOM 708 N N . SER A 1 95 ? 9.151 -2.716 -12.000 1.00 97.25 95 SER A N 1
ATOM 709 C CA . SER A 1 95 ? 8.031 -3.564 -12.397 1.00 97.25 95 SER A CA 1
ATOM 710 C C . SER A 1 95 ? 7.107 -3.780 -11.206 1.00 97.25 95 SER A C 1
ATOM 712 O O . SER A 1 95 ? 7.565 -4.102 -10.115 1.00 97.25 95 SER A O 1
ATOM 714 N N . ALA A 1 96 ? 5.806 -3.621 -11.412 1.00 98.00 96 ALA A N 1
ATOM 715 C CA . ALA A 1 96 ? 4.781 -3.881 -10.415 1.00 98.00 96 ALA A CA 1
ATOM 716 C C . ALA A 1 96 ? 3.869 -5.014 -10.891 1.00 98.00 96 ALA A C 1
ATOM 718 O O . ALA A 1 96 ? 3.494 -5.076 -12.065 1.00 98.00 96 ALA A O 1
ATOM 719 N N . VAL A 1 97 ? 3.510 -5.914 -9.977 1.00 98.44 97 VAL A N 1
ATOM 720 C CA . VAL A 1 97 ? 2.615 -7.044 -10.245 1.00 98.44 97 VAL A CA 1
ATOM 721 C C . VAL A 1 97 ? 1.562 -7.128 -9.153 1.00 98.44 97 VAL A C 1
ATOM 723 O O . VAL A 1 97 ? 1.892 -7.194 -7.974 1.00 98.44 97 VAL A O 1
ATOM 726 N N . ALA A 1 98 ? 0.296 -7.180 -9.557 1.00 98.44 98 ALA A N 1
ATOM 727 C CA . ALA A 1 98 ? -0.844 -7.451 -8.694 1.00 98.44 98 ALA A CA 1
ATOM 728 C C . ALA A 1 98 ? -1.440 -8.818 -9.046 1.00 98.44 98 ALA A C 1
ATOM 730 O O . ALA A 1 98 ? -1.725 -9.090 -10.215 1.00 98.44 98 ALA A O 1
ATOM 731 N N . ARG A 1 99 ? -1.662 -9.673 -8.046 1.00 98.12 99 ARG A N 1
ATOM 732 C CA . ARG A 1 99 ? -2.378 -10.945 -8.192 1.00 98.12 99 ARG A CA 1
ATOM 733 C C . ARG A 1 99 ? -3.470 -11.051 -7.141 1.00 98.12 99 ARG A C 1
ATOM 735 O O . ARG A 1 99 ? -3.199 -10.906 -5.956 1.00 98.12 99 ARG A O 1
ATOM 742 N N . LEU A 1 100 ? -4.687 -11.319 -7.589 1.00 97.75 100 LEU A N 1
ATOM 743 C CA . LEU A 1 100 ? -5.807 -11.664 -6.734 1.00 97.75 100 LEU A CA 1
ATOM 744 C C . LEU A 1 100 ? -5.946 -13.184 -6.706 1.00 97.75 100 LEU A C 1
ATOM 746 O O . LEU A 1 100 ? -6.309 -13.790 -7.719 1.00 97.75 100 LEU A O 1
ATOM 750 N N . ASP A 1 101 ? -5.699 -13.779 -5.545 1.00 92.38 101 ASP A N 1
ATOM 751 C CA . ASP A 1 101 ? -6.022 -15.174 -5.279 1.00 92.38 101 ASP A CA 1
ATOM 752 C C . ASP A 1 101 ? -7.058 -15.247 -4.163 1.00 92.38 101 ASP A C 1
ATOM 754 O O . ASP A 1 101 ? -6.835 -14.747 -3.070 1.00 92.38 101 ASP A O 1
ATOM 758 N N . GLN A 1 102 ? -8.215 -15.831 -4.474 1.00 87.81 102 GLN A N 1
ATOM 759 C CA . GLN A 1 102 ? -9.376 -15.899 -3.579 1.00 87.81 102 GLN A CA 1
ATOM 760 C C . GLN A 1 102 ? -9.708 -14.551 -2.902 1.00 87.81 102 GLN A C 1
ATOM 762 O O . GLN A 1 102 ? -10.343 -13.692 -3.521 1.00 87.81 102 GLN A O 1
ATOM 767 N N . ASP A 1 103 ? -9.315 -14.391 -1.644 1.00 90.38 103 ASP A N 1
ATOM 768 C CA . ASP A 1 103 ? -9.542 -13.267 -0.741 1.00 90.38 103 ASP A CA 1
ATOM 769 C C . ASP A 1 103 ? -8.248 -12.523 -0.359 1.00 90.38 103 ASP A C 1
ATOM 771 O O . ASP A 1 103 ? -8.257 -11.698 0.553 1.00 90.38 103 ASP A O 1
ATOM 775 N N . GLN A 1 104 ? -7.159 -12.739 -1.102 1.00 95.12 104 GLN A N 1
ATOM 776 C CA . GLN A 1 104 ? -5.878 -12.063 -0.926 1.00 95.12 104 GLN A CA 1
ATOM 777 C C . GLN A 1 104 ? -5.438 -11.327 -2.202 1.00 95.12 104 GLN A C 1
ATOM 779 O O . GLN A 1 104 ? -5.400 -11.888 -3.298 1.00 95.12 104 GLN A O 1
ATOM 784 N N . LEU A 1 105 ? -5.048 -10.058 -2.044 1.00 97.50 105 LEU A N 1
ATOM 785 C CA . LEU A 1 105 ? -4.283 -9.320 -3.047 1.00 97.50 105 LEU A CA 1
ATOM 786 C C . LEU A 1 105 ? -2.800 -9.397 -2.686 1.00 97.50 105 LEU A C 1
ATOM 788 O O . LEU A 1 105 ? -2.380 -8.813 -1.690 1.00 97.50 105 LEU A O 1
ATOM 792 N N . LEU A 1 106 ? -2.009 -10.050 -3.531 1.00 97.88 106 LEU A N 1
ATOM 793 C CA . LEU A 1 106 ? -0.558 -9.951 -3.496 1.00 97.88 106 LEU A CA 1
ATOM 794 C C . LEU A 1 106 ? -0.109 -8.830 -4.435 1.00 97.88 106 LEU A C 1
ATOM 796 O O . LEU A 1 106 ? -0.400 -8.861 -5.633 1.00 97.88 106 LEU A O 1
ATOM 800 N N . LEU A 1 107 ? 0.618 -7.860 -3.888 1.00 97.81 107 LEU A N 1
ATOM 801 C CA . LEU A 1 107 ? 1.262 -6.792 -4.640 1.00 97.81 107 LEU A CA 1
ATOM 802 C C . LEU A 1 107 ? 2.778 -6.913 -4.481 1.00 97.81 107 LEU A C 1
ATOM 804 O O . LEU A 1 107 ? 3.276 -7.077 -3.370 1.00 97.81 107 LEU A O 1
ATOM 808 N N . SER A 1 108 ? 3.509 -6.850 -5.587 1.00 97.69 108 SER A N 1
ATOM 809 C CA . SER A 1 108 ? 4.966 -6.987 -5.596 1.00 97.69 108 SER A CA 1
ATOM 810 C C . SER A 1 108 ? 5.598 -5.929 -6.483 1.00 97.69 108 SER A C 1
ATOM 812 O O . SER A 1 108 ? 5.059 -5.606 -7.544 1.00 97.69 108 SER A O 1
ATOM 814 N N . PHE A 1 109 ? 6.760 -5.439 -6.058 1.00 96.62 109 PHE A N 1
ATOM 815 C CA . PHE A 1 109 ? 7.591 -4.515 -6.818 1.00 96.62 109 PHE A CA 1
ATOM 816 C C . PHE A 1 109 ? 8.965 -5.122 -7.028 1.00 96.62 109 PHE A C 1
ATOM 818 O O . PHE A 1 109 ? 9.526 -5.731 -6.121 1.00 96.62 109 PHE A O 1
ATOM 825 N N . ASP A 1 110 ? 9.501 -4.927 -8.222 1.00 95.12 110 ASP A N 1
ATOM 826 C CA . ASP A 1 110 ? 10.791 -5.452 -8.622 1.00 95.12 110 ASP A CA 1
ATOM 827 C C . ASP A 1 110 ? 11.599 -4.349 -9.316 1.00 95.12 110 ASP A C 1
ATOM 829 O O . ASP A 1 110 ? 11.195 -3.806 -10.347 1.00 95.12 110 ASP A O 1
ATOM 833 N N . ALA A 1 111 ? 12.742 -4.010 -8.721 1.00 92.44 111 ALA A N 1
ATOM 834 C CA . ALA A 1 111 ? 13.689 -3.024 -9.230 1.00 92.44 111 ALA A CA 1
ATOM 835 C C . ALA A 1 111 ? 14.904 -3.666 -9.930 1.00 92.44 111 ALA A C 1
ATOM 837 O O . ALA A 1 111 ? 15.872 -2.976 -10.222 1.00 92.44 111 ALA A O 1
ATOM 838 N N . SER A 1 112 ? 14.893 -4.968 -10.227 1.00 85.94 112 SER A N 1
ATOM 839 C CA . SER A 1 112 ? 15.987 -5.671 -10.923 1.00 85.94 112 SER A CA 1
ATOM 840 C C . SER A 1 112 ? 16.265 -5.117 -12.321 1.00 85.94 112 SER A C 1
ATOM 842 O O . SER A 1 112 ? 17.401 -5.143 -12.786 1.00 85.94 112 SER A O 1
ATOM 844 N N . SER A 1 113 ? 15.230 -4.584 -12.976 1.00 79.12 113 SER A N 1
ATOM 845 C CA . SER A 1 113 ? 15.328 -3.901 -14.272 1.00 79.12 113 SER A CA 1
ATOM 846 C C . SER A 1 113 ? 15.629 -2.400 -14.147 1.00 79.12 113 SER A C 1
ATOM 848 O O . SER A 1 113 ? 15.769 -1.717 -15.163 1.00 79.12 113 SER A O 1
ATOM 850 N N . HIS A 1 114 ? 15.728 -1.871 -12.920 1.00 75.56 114 HIS A N 1
ATOM 851 C CA . HIS A 1 114 ? 16.168 -0.501 -12.667 1.00 75.56 114 HIS A CA 1
ATOM 852 C C . HIS A 1 114 ? 17.646 -0.370 -13.058 1.00 75.56 114 HIS A C 1
ATOM 854 O O . HIS A 1 114 ? 18.450 -1.281 -12.846 1.00 75.56 114 HIS A O 1
ATOM 860 N N . ALA A 1 115 ? 18.032 0.786 -13.607 1.00 69.44 115 ALA A N 1
ATOM 861 C CA . ALA A 1 115 ? 19.443 1.091 -13.834 1.00 69.44 115 ALA A CA 1
ATOM 862 C C . ALA A 1 115 ? 20.234 0.935 -12.521 1.00 69.44 115 ALA A C 1
ATOM 864 O O . ALA A 1 115 ? 19.695 1.172 -11.442 1.00 69.44 115 ALA A O 1
ATOM 865 N N . LYS A 1 116 ? 21.503 0.524 -12.601 1.00 80.19 116 LYS A N 1
ATOM 866 C CA . LYS A 1 116 ? 22.362 0.213 -11.446 1.00 80.19 116 LYS A CA 1
ATOM 867 C C . LYS A 1 116 ? 22.116 1.156 -10.254 1.00 80.19 116 LYS A C 1
ATOM 869 O O . LYS A 1 116 ? 22.396 2.348 -10.347 1.00 80.19 116 LYS A O 1
ATOM 874 N N . ILE A 1 117 ? 21.614 0.611 -9.142 1.00 82.69 117 ILE A N 1
ATOM 875 C CA . ILE A 1 117 ? 21.432 1.369 -7.899 1.00 82.69 117 ILE A CA 1
ATOM 876 C C . ILE A 1 117 ? 22.823 1.717 -7.363 1.00 82.69 117 ILE A C 1
ATOM 878 O O . ILE A 1 117 ? 23.633 0.833 -7.065 1.00 82.69 117 ILE A O 1
ATOM 882 N N . THR A 1 118 ? 23.125 3.010 -7.286 1.00 86.12 118 THR A N 1
ATOM 883 C CA . THR A 1 118 ? 24.409 3.492 -6.776 1.00 86.12 118 THR A CA 1
ATOM 884 C C . THR A 1 118 ? 24.453 3.323 -5.259 1.00 86.12 118 THR A C 1
ATOM 886 O O . THR A 1 118 ? 23.479 3.583 -4.552 1.00 86.12 118 THR A O 1
ATOM 889 N N . ARG A 1 119 ? 25.604 2.889 -4.733 1.00 86.75 119 ARG A N 1
ATOM 890 C CA . ARG A 1 119 ? 25.828 2.790 -3.283 1.00 86.75 119 ARG A CA 1
ATOM 891 C C . ARG A 1 119 ? 25.523 4.143 -2.622 1.00 86.75 119 ARG A C 1
ATOM 893 O O . ARG A 1 119 ? 25.962 5.173 -3.122 1.00 86.75 119 ARG A O 1
ATOM 900 N N . ASN A 1 120 ? 24.809 4.122 -1.495 1.00 87.50 120 ASN A N 1
ATOM 901 C CA . ASN A 1 120 ? 24.367 5.306 -0.738 1.00 87.50 120 ASN A CA 1
ATOM 902 C C . ASN A 1 120 ? 23.369 6.221 -1.475 1.00 87.50 120 ASN A C 1
ATOM 904 O O . ASN A 1 120 ? 23.117 7.335 -1.026 1.00 87.50 120 ASN A O 1
ATOM 908 N N . GLN A 1 121 ? 22.787 5.761 -2.583 1.00 89.00 121 GLN A N 1
ATOM 909 C CA . GLN A 1 121 ? 21.693 6.433 -3.284 1.00 89.00 121 GLN A CA 1
ATOM 910 C C . GLN A 1 121 ? 20.584 5.406 -3.551 1.00 89.00 121 GLN A C 1
ATOM 912 O O . GLN A 1 121 ? 20.424 4.950 -4.688 1.00 89.00 121 GLN A O 1
ATOM 917 N N . PRO A 1 122 ? 19.882 4.951 -2.495 1.00 90.81 122 PRO A N 1
ATOM 918 C CA . PRO A 1 122 ? 18.824 3.967 -2.652 1.00 90.81 122 PRO A CA 1
ATOM 919 C C . PRO A 1 122 ? 17.687 4.533 -3.505 1.00 90.81 122 PRO A C 1
ATOM 921 O O . PRO A 1 122 ? 17.463 5.742 -3.565 1.00 90.81 122 PRO A O 1
ATOM 924 N N . VAL A 1 123 ? 16.955 3.631 -4.151 1.00 92.31 123 VAL A N 1
ATOM 925 C CA . VAL A 1 123 ? 15.684 3.959 -4.792 1.00 92.31 123 VAL A CA 1
ATOM 926 C C . VAL A 1 123 ? 14.586 3.741 -3.761 1.00 92.31 123 VAL A C 1
ATOM 928 O O . VAL A 1 123 ? 14.417 2.625 -3.274 1.00 92.31 123 VAL A O 1
ATOM 931 N N . THR A 1 124 ? 13.842 4.792 -3.440 1.00 94.44 124 THR A N 1
ATOM 932 C CA . THR A 1 124 ? 12.749 4.744 -2.468 1.00 94.44 124 THR A CA 1
ATOM 933 C C . THR A 1 124 ? 11.422 4.699 -3.201 1.00 94.44 124 THR A C 1
ATOM 935 O O . THR A 1 124 ? 11.086 5.631 -3.930 1.00 94.44 124 THR A O 1
ATOM 938 N N . LEU A 1 125 ? 10.645 3.639 -2.993 1.00 96.25 125 LEU A N 1
ATOM 939 C CA . LEU A 1 125 ? 9.250 3.570 -3.414 1.00 96.25 125 LEU A CA 1
ATOM 940 C C . LEU A 1 125 ? 8.367 3.904 -2.211 1.00 96.25 125 LEU A C 1
ATOM 942 O O . LEU A 1 125 ? 8.354 3.173 -1.226 1.00 96.25 125 LEU A O 1
ATOM 946 N N . SER A 1 126 ? 7.624 5.004 -2.295 1.00 95.56 126 SER A N 1
ATOM 947 C CA . SER A 1 126 ? 6.683 5.417 -1.256 1.00 95.56 126 SER A CA 1
ATOM 948 C C . SER A 1 126 ? 5.288 4.933 -1.626 1.00 95.56 126 SER A C 1
ATOM 950 O O . SER A 1 126 ? 4.676 5.423 -2.580 1.00 95.56 126 SER A O 1
ATOM 952 N N . TRP A 1 127 ? 4.801 3.947 -0.877 1.00 92.00 127 TRP A N 1
ATOM 953 C CA . TRP A 1 127 ? 3.421 3.485 -0.912 1.00 92.00 127 TRP A CA 1
ATOM 954 C C . TRP A 1 127 ? 3.062 2.844 0.426 1.00 92.00 127 TRP A C 1
ATOM 956 O O . TRP A 1 127 ? 3.446 1.719 0.721 1.00 92.00 127 TRP A O 1
ATOM 966 N N . PHE A 1 128 ? 2.306 3.584 1.218 1.00 91.69 128 PHE A N 1
ATOM 967 C CA . PHE A 1 128 ? 0.934 3.258 1.586 1.00 91.69 128 PHE A CA 1
ATOM 968 C C . PHE A 1 128 ? 0.415 4.470 2.361 1.00 91.69 128 PHE A C 1
ATOM 970 O O . PHE A 1 128 ? 0.908 4.754 3.447 1.00 91.69 128 PHE A O 1
ATOM 977 N N . ASP A 1 129 ? -0.597 5.155 1.830 1.00 94.19 129 ASP A N 1
ATOM 978 C CA . ASP A 1 129 ? -1.275 6.222 2.568 1.00 94.19 129 ASP A CA 1
ATOM 979 C C . ASP A 1 129 ? -2.627 5.688 3.029 1.00 94.19 129 ASP A C 1
ATOM 981 O O . ASP A 1 129 ? -3.416 5.168 2.226 1.00 94.19 129 ASP A O 1
ATOM 985 N N . LEU A 1 130 ? -2.924 5.832 4.317 1.00 94.94 130 LEU A N 1
ATOM 986 C CA . LEU A 1 130 ? -4.180 5.354 4.874 1.00 94.94 130 LEU A CA 1
ATOM 987 C C . LEU A 1 130 ? -5.379 6.028 4.188 1.00 94.94 130 LEU A C 1
ATOM 989 O O . LEU A 1 130 ? -5.394 7.231 3.919 1.00 94.94 130 LEU A O 1
ATOM 993 N N . ALA A 1 131 ? -6.446 5.263 3.956 1.00 94.38 131 ALA A N 1
ATOM 994 C CA . ALA A 1 131 ? -7.756 5.823 3.636 1.00 94.38 131 ALA A CA 1
ATOM 995 C C . ALA A 1 131 ? -8.394 6.439 4.899 1.00 94.38 131 ALA A C 1
ATOM 997 O O . ALA A 1 131 ? -9.394 5.930 5.410 1.00 94.38 131 ALA A O 1
ATOM 998 N N . GLU A 1 132 ? -7.789 7.503 5.431 1.00 89.44 132 GLU A N 1
ATOM 999 C CA . GLU A 1 132 ? -8.075 8.082 6.752 1.00 89.44 132 GLU A CA 1
ATOM 1000 C C . GLU A 1 132 ? -9.564 8.401 6.933 1.00 89.44 132 GLU A C 1
ATOM 1002 O O . GLU A 1 132 ? -10.203 7.877 7.839 1.00 89.44 132 GLU A O 1
ATOM 1007 N N . ASN A 1 133 ? -10.168 9.112 5.975 1.00 90.69 133 ASN A N 1
ATOM 1008 C CA . ASN A 1 133 ? -11.591 9.486 5.998 1.00 90.69 133 ASN A CA 1
ATOM 1009 C C . ASN A 1 133 ? -12.574 8.297 6.000 1.00 90.69 133 ASN A C 1
ATOM 1011 O O . ASN A 1 133 ? -13.777 8.483 6.193 1.00 90.69 133 ASN A O 1
ATOM 1015 N N . LYS A 1 134 ? -12.106 7.083 5.690 1.00 95.00 134 LYS A N 1
ATOM 1016 C CA . LYS A 1 134 ? -12.919 5.854 5.667 1.00 95.00 134 LYS A CA 1
ATOM 1017 C C . LYS A 1 134 ? -12.561 4.888 6.787 1.00 95.00 134 LYS A C 1
ATOM 1019 O O . LYS A 1 134 ? -13.348 3.982 7.059 1.00 95.00 134 LYS A O 1
ATOM 1024 N N . THR A 1 135 ? -11.424 5.094 7.437 1.00 96.12 135 THR A N 1
ATOM 1025 C CA . THR A 1 135 ? -10.906 4.243 8.505 1.00 96.12 135 THR A CA 1
ATOM 1026 C C . THR A 1 135 ? -11.327 4.817 9.844 1.00 96.12 135 THR A C 1
ATOM 1028 O O . THR A 1 135 ? -11.158 6.006 10.062 1.00 96.12 135 THR A O 1
ATOM 1031 N N . GLN A 1 136 ? -11.893 3.996 10.731 1.00 96.88 136 GLN A N 1
ATOM 1032 C CA . GLN A 1 136 ? -12.281 4.418 12.086 1.00 96.88 136 GLN A CA 1
ATOM 1033 C C . GLN A 1 136 ? -11.220 4.062 13.129 1.00 96.88 136 GLN A C 1
ATOM 1035 O O . GLN A 1 136 ? -11.111 4.710 14.168 1.00 96.88 136 GLN A O 1
ATOM 1040 N N . THR A 1 137 ? -10.480 2.977 12.912 1.00 97.19 137 THR A N 1
ATOM 1041 C CA . THR A 1 137 ? -9.507 2.471 13.883 1.00 97.19 137 THR A CA 1
ATOM 1042 C C . THR A 1 137 ? -8.378 1.744 13.168 1.00 97.19 137 THR A C 1
ATOM 1044 O O . THR A 1 137 ? -8.632 0.989 12.231 1.00 97.19 137 THR A O 1
ATOM 1047 N N . LEU A 1 138 ? -7.150 1.943 13.634 1.00 97.00 138 LEU A N 1
ATOM 1048 C CA . LEU A 1 138 ? -5.985 1.139 13.291 1.00 97.00 138 LEU A CA 1
ATOM 1049 C C . LEU A 1 138 ? -5.661 0.173 14.428 1.00 97.00 138 LEU A C 1
ATOM 1051 O O . LEU A 1 138 ? -5.723 0.545 15.599 1.00 97.00 138 LEU A O 1
ATOM 1055 N N . LEU A 1 139 ? -5.297 -1.055 14.077 1.00 96.88 139 LEU A N 1
ATOM 1056 C CA . LEU A 1 139 ? -4.655 -2.004 14.978 1.00 96.88 139 LEU A CA 1
ATOM 1057 C C . LEU A 1 139 ? -3.189 -2.095 14.562 1.00 96.88 139 LEU A C 1
ATOM 1059 O O . LEU A 1 139 ? -2.891 -2.599 13.478 1.00 96.88 139 LEU A O 1
ATOM 1063 N N . LEU A 1 140 ? -2.303 -1.549 15.390 1.00 96.31 140 LEU A N 1
ATOM 1064 C CA . LEU A 1 140 ? -0.877 -1.428 15.097 1.00 96.31 140 LEU A CA 1
ATOM 1065 C C . LEU A 1 140 ? -0.071 -2.389 15.983 1.00 96.31 140 LEU A C 1
ATOM 1067 O O . LEU A 1 140 ? -0.342 -2.474 17.182 1.00 96.31 140 LEU A O 1
ATOM 1071 N N . PRO A 1 141 ? 0.938 -3.083 15.437 1.00 94.88 141 PRO A N 1
ATOM 1072 C CA . PRO A 1 141 ? 1.744 -4.078 16.150 1.00 94.88 141 PRO A CA 1
ATOM 1073 C C . PRO A 1 141 ? 2.921 -3.443 16.923 1.00 94.88 141 PRO A C 1
ATOM 1075 O O . PRO A 1 141 ? 3.996 -4.038 17.019 1.00 94.88 141 PRO A O 1
ATOM 1078 N N . PHE A 1 142 ? 2.747 -2.224 17.437 1.00 92.88 142 PHE A N 1
ATOM 1079 C CA . PHE A 1 142 ? 3.737 -1.553 18.283 1.00 92.88 142 PHE A CA 1
ATOM 1080 C C . PHE A 1 142 ? 3.584 -1.996 19.736 1.00 92.88 142 PHE A C 1
ATOM 1082 O O . PHE A 1 142 ? 2.462 -2.142 20.220 1.00 92.88 142 PHE A O 1
ATOM 1089 N N . SER A 1 143 ? 4.696 -2.160 20.459 1.00 87.12 143 SER A N 1
ATOM 1090 C CA . SER A 1 143 ? 4.689 -2.558 21.876 1.00 87.12 143 SER A CA 1
ATOM 1091 C C . SER A 1 143 ? 3.809 -3.798 22.120 1.00 87.12 143 SER A C 1
ATOM 1093 O O . SER A 1 143 ? 4.045 -4.836 21.517 1.00 87.12 143 SER A O 1
ATOM 1095 N N . GLU A 1 144 ? 2.819 -3.766 23.009 1.00 88.88 144 GLU A N 1
ATOM 1096 C CA . GLU A 1 144 ? 1.902 -4.900 23.248 1.00 88.88 144 GLU A CA 1
ATOM 1097 C C . GLU A 1 144 ? 0.755 -4.994 22.223 1.00 88.88 144 GLU A C 1
ATOM 1099 O O . GLU A 1 144 ? -0.058 -5.914 22.272 1.00 88.88 144 GLU A O 1
ATOM 1104 N N . GLY A 1 145 ? 0.714 -4.069 21.265 1.00 92.75 145 GLY A N 1
ATOM 1105 C CA . GLY A 1 145 ? -0.393 -3.831 20.352 1.00 92.75 145 GLY A CA 1
ATOM 1106 C C . GLY A 1 145 ? -1.120 -2.537 20.713 1.00 92.75 145 GLY A C 1
ATOM 1107 O O . GLY A 1 145 ? -1.357 -2.236 21.881 1.00 92.75 145 GLY A O 1
ATOM 1108 N N . MET A 1 146 ? -1.492 -1.756 19.700 1.00 95.19 146 MET A N 1
ATOM 1109 C CA . MET A 1 146 ? -2.215 -0.497 19.876 1.00 95.19 146 MET A CA 1
ATOM 1110 C C . MET A 1 146 ? -3.513 -0.501 19.083 1.00 95.19 146 MET A C 1
ATOM 1112 O O . MET A 1 146 ? -3.531 -0.847 17.902 1.00 95.19 146 MET A O 1
ATOM 1116 N N . ARG A 1 147 ? -4.598 -0.052 19.719 1.00 96.06 147 ARG A N 1
ATOM 1117 C CA . ARG A 1 147 ? -5.877 0.229 19.062 1.00 96.06 147 ARG A CA 1
ATOM 1118 C C . ARG A 1 147 ? -6.062 1.739 18.969 1.00 96.06 147 ARG A C 1
ATOM 1120 O O . ARG A 1 147 ? -6.432 2.376 19.950 1.00 96.06 147 ARG A O 1
ATOM 1127 N N . VAL A 1 148 ? -5.833 2.296 17.786 1.00 95.94 148 VAL A N 1
ATOM 1128 C CA . VAL A 1 148 ? -5.769 3.744 17.575 1.00 95.94 148 VAL A CA 1
ATOM 1129 C C . VAL A 1 148 ? -6.998 4.248 16.817 1.00 95.94 148 VAL A C 1
ATOM 1131 O O . VAL A 1 148 ? -7.169 3.897 15.649 1.00 95.94 148 VAL A O 1
ATOM 1134 N N . PRO A 1 149 ? -7.867 5.071 17.428 1.00 95.69 149 PRO A N 1
ATOM 1135 C CA . PRO A 1 149 ? -8.939 5.745 16.707 1.00 95.69 149 PRO A CA 1
ATOM 1136 C C . PRO A 1 149 ? -8.362 6.844 15.804 1.00 95.69 149 PRO A C 1
ATOM 1138 O O . PRO A 1 149 ? -7.659 7.740 16.267 1.00 95.69 149 PRO A O 1
ATOM 1141 N N . THR A 1 150 ? -8.683 6.796 14.514 1.00 93.50 150 THR A N 1
ATOM 1142 C CA . THR A 1 150 ? -8.135 7.714 13.494 1.00 93.50 150 THR A CA 1
ATOM 1143 C C . THR A 1 150 ? -8.657 9.145 13.615 1.00 93.50 150 THR A C 1
ATOM 1145 O O . THR A 1 150 ? -8.045 10.066 13.094 1.00 93.50 150 THR A O 1
ATOM 1148 N N . ASN A 1 151 ? -9.768 9.359 14.324 1.00 92.56 151 ASN A N 1
ATOM 1149 C CA . ASN A 1 151 ? -10.330 10.685 14.579 1.00 92.56 151 ASN A CA 1
ATOM 1150 C C . ASN A 1 151 ? -9.777 11.360 15.849 1.00 92.56 151 ASN A C 1
ATOM 1152 O O . ASN A 1 151 ? -10.255 12.432 16.217 1.00 92.56 151 ASN A O 1
ATOM 1156 N N . SER A 1 152 ? -8.813 10.746 16.545 1.00 93.50 152 SER A N 1
ATOM 1157 C CA . SER A 1 152 ? -8.198 11.336 17.735 1.00 93.50 152 SER A CA 1
ATOM 1158 C C . SER A 1 152 ? -6.902 12.059 17.389 1.00 93.50 152 SER A C 1
ATOM 1160 O O . SER A 1 152 ? -5.888 11.439 17.072 1.00 93.50 152 SER A O 1
ATOM 1162 N N . GLN A 1 153 ? -6.920 13.383 17.533 1.00 92.00 153 GLN A N 1
ATOM 1163 C CA . GLN A 1 153 ? -5.741 14.222 17.333 1.00 92.00 153 GLN A CA 1
ATOM 1164 C C . GLN A 1 153 ? -4.600 13.875 18.296 1.00 92.00 153 GLN A C 1
ATOM 1166 O O . GLN A 1 153 ? -3.443 13.875 17.886 1.00 92.00 153 GLN A O 1
ATOM 1171 N N . GLN A 1 154 ? -4.915 13.546 19.553 1.00 94.50 154 GLN A N 1
ATOM 1172 C CA . GLN A 1 154 ? -3.907 13.162 20.543 1.00 94.50 154 GLN A CA 1
ATOM 1173 C C . GLN A 1 154 ? -3.164 11.896 20.107 1.00 94.50 154 GLN A C 1
ATOM 1175 O O . GLN A 1 154 ? -1.937 11.858 20.147 1.00 94.50 154 GLN A O 1
ATOM 1180 N N . TRP A 1 155 ? -3.898 10.881 19.643 1.00 94.56 155 TRP A N 1
ATOM 1181 C CA . TRP A 1 155 ? -3.285 9.664 19.120 1.00 94.56 155 TRP A CA 1
ATOM 1182 C C . TRP A 1 155 ? -2.480 9.924 17.849 1.00 94.56 155 TRP A C 1
ATOM 1184 O O . TRP A 1 155 ? -1.377 9.405 17.720 1.00 94.56 155 TRP A O 1
ATOM 1194 N N . GLY A 1 156 ? -3.006 10.739 16.932 1.00 93.12 156 GLY A N 1
ATOM 1195 C CA . GLY A 1 156 ? -2.295 11.121 15.715 1.00 93.12 156 GLY A CA 1
ATOM 1196 C C . GLY A 1 156 ? -0.957 11.803 16.002 1.00 93.12 156 GLY A C 1
ATOM 1197 O O . GLY A 1 156 ? 0.064 11.426 15.435 1.00 93.12 156 GLY A O 1
ATOM 1198 N N . GLN A 1 157 ? -0.943 12.762 16.932 1.00 94.50 157 GLN A N 1
ATOM 1199 C CA . GLN A 1 157 ? 0.276 13.451 17.364 1.00 94.50 157 GLN A CA 1
ATOM 1200 C C . GLN A 1 157 ? 1.259 12.510 18.061 1.00 94.50 157 GLN A C 1
ATOM 1202 O O . GLN A 1 157 ? 2.446 12.557 17.759 1.00 94.50 157 GLN A O 1
ATOM 1207 N N . PHE A 1 158 ? 0.768 11.645 18.950 1.00 94.44 158 PHE A N 1
ATOM 1208 C CA . PHE A 1 158 ? 1.595 10.652 19.631 1.00 94.44 158 PHE A CA 1
ATOM 1209 C C . PHE A 1 158 ? 2.273 9.703 18.636 1.00 94.44 158 PHE A C 1
ATOM 1211 O O . PHE A 1 158 ? 3.486 9.532 18.684 1.00 94.44 158 PHE A O 1
ATOM 1218 N N . LEU A 1 159 ? 1.522 9.142 17.681 1.00 94.75 159 LEU A N 1
ATOM 1219 C CA . LEU A 1 159 ? 2.101 8.278 16.650 1.00 94.75 159 LEU A CA 1
ATOM 1220 C C . LEU A 1 159 ? 3.128 9.017 15.788 1.00 94.75 159 LEU A C 1
ATOM 1222 O O . LEU A 1 159 ? 4.174 8.457 15.476 1.00 94.75 159 LEU A O 1
ATOM 1226 N N . ALA A 1 160 ? 2.851 10.271 15.426 1.00 94.38 160 ALA A N 1
ATOM 1227 C CA . ALA A 1 160 ? 3.774 11.074 14.633 1.00 94.38 160 ALA A CA 1
ATOM 1228 C C . ALA A 1 160 ? 5.087 11.385 15.362 1.00 94.38 160 ALA A C 1
ATOM 1230 O O . ALA A 1 160 ? 6.139 11.426 14.732 1.00 94.38 160 ALA A O 1
ATOM 1231 N N . GLN A 1 161 ? 5.027 11.603 16.675 1.00 94.56 161 GLN A N 1
ATOM 1232 C CA . GLN A 1 161 ? 6.197 11.923 17.493 1.00 94.56 161 GLN A CA 1
ATOM 1233 C C . GLN A 1 161 ? 7.025 10.685 17.836 1.00 94.56 161 GLN A C 1
ATOM 1235 O O . GLN A 1 161 ? 8.247 10.739 17.759 1.00 94.56 161 GLN A O 1
ATOM 1240 N N . GLU A 1 162 ? 6.366 9.583 18.194 1.00 94.31 162 GLU A N 1
ATOM 1241 C CA . GLU A 1 162 ? 7.038 8.420 18.785 1.00 94.31 162 GLU A CA 1
ATOM 1242 C C . GLU A 1 162 ? 7.318 7.296 17.782 1.00 94.31 162 GLU A C 1
ATOM 1244 O O . GLU A 1 162 ? 8.237 6.508 17.987 1.00 94.31 162 GLU A O 1
ATOM 1249 N N . TYR A 1 163 ? 6.526 7.190 16.710 1.00 94.25 163 TYR A N 1
ATOM 1250 C CA . TYR A 1 163 ? 6.555 6.033 15.805 1.00 94.25 163 TYR A CA 1
ATOM 1251 C C . TYR A 1 163 ? 6.760 6.390 14.329 1.00 94.25 163 TYR A C 1
ATOM 1253 O O . TYR A 1 163 ? 6.911 5.482 13.508 1.00 94.25 163 TYR A O 1
ATOM 1261 N N . SER A 1 164 ? 6.776 7.671 13.950 1.00 94.31 164 SER A N 1
ATOM 1262 C CA . SER A 1 164 ? 7.112 8.040 12.571 1.00 94.31 164 SER A CA 1
ATOM 1263 C C . SER A 1 164 ? 8.580 7.723 12.298 1.00 94.31 164 SER A C 1
ATOM 1265 O O . SER A 1 164 ? 9.453 8.056 13.095 1.00 94.31 164 SER A O 1
ATOM 1267 N N . GLY A 1 165 ? 8.849 7.048 11.185 1.00 93.38 165 GLY A N 1
ATOM 1268 C CA . GLY A 1 165 ? 10.181 6.536 10.883 1.00 93.38 165 GLY A CA 1
ATOM 1269 C C . GLY A 1 165 ? 10.451 5.122 11.404 1.00 93.38 165 GLY A C 1
ATOM 1270 O O . GLY A 1 165 ? 11.588 4.660 11.344 1.00 93.38 165 GLY A O 1
ATOM 1271 N N . SER A 1 166 ? 9.427 4.419 11.904 1.00 94.38 166 SER A N 1
ATOM 1272 C CA . SER A 1 166 ? 9.584 3.054 12.425 1.00 94.38 166 SER A CA 1
ATOM 1273 C C . SER A 1 166 ? 10.065 2.089 11.344 1.00 94.38 166 SER A C 1
ATOM 1275 O O . SER A 1 166 ? 9.407 1.918 10.313 1.00 94.38 166 SER A O 1
ATOM 1277 N N . ASN A 1 167 ? 11.155 1.379 11.615 1.00 94.12 167 ASN A N 1
ATOM 1278 C CA . ASN A 1 167 ? 11.657 0.295 10.789 1.00 94.12 167 ASN A CA 1
ATOM 1279 C C . ASN A 1 167 ? 10.766 -0.946 10.937 1.00 94.12 167 ASN A C 1
ATOM 1281 O O . ASN A 1 167 ? 10.568 -1.481 12.030 1.00 94.12 167 ASN A O 1
ATOM 1285 N N . THR A 1 168 ? 10.278 -1.480 9.819 1.00 92.31 168 THR A N 1
ATOM 1286 C CA . THR A 1 168 ? 9.305 -2.586 9.833 1.00 92.31 168 THR A CA 1
ATOM 1287 C C . THR A 1 168 ? 9.864 -3.942 10.254 1.00 92.31 168 THR A C 1
ATOM 1289 O O . THR A 1 168 ? 9.090 -4.878 10.440 1.00 92.31 168 THR A O 1
ATOM 1292 N N . THR A 1 169 ? 11.185 -4.078 10.391 1.00 89.88 169 THR A N 1
ATOM 1293 C CA . THR A 1 169 ? 11.831 -5.282 10.938 1.00 89.88 169 THR A CA 1
ATOM 1294 C C . THR A 1 169 ? 12.180 -5.135 12.419 1.00 89.88 169 THR A C 1
ATOM 1296 O O . THR A 1 169 ? 12.129 -6.123 13.143 1.00 89.88 169 THR A O 1
ATOM 1299 N N . GLN A 1 170 ? 12.578 -3.939 12.864 1.00 87.69 170 GLN A N 1
ATOM 1300 C CA . GLN A 1 170 ? 13.105 -3.729 14.219 1.00 87.69 170 GLN A CA 1
ATOM 1301 C C . GLN A 1 170 ? 12.035 -3.257 15.207 1.00 87.69 170 GLN A C 1
ATOM 1303 O O . GLN A 1 170 ? 11.995 -3.746 16.334 1.00 87.69 170 GLN A O 1
ATOM 1308 N N . ASP A 1 171 ? 11.157 -2.351 14.776 1.00 91.75 171 ASP A N 1
ATOM 1309 C CA . ASP A 1 171 ? 10.242 -1.646 15.682 1.00 91.75 171 ASP A CA 1
ATOM 1310 C C . ASP A 1 171 ? 8.843 -2.274 15.705 1.00 91.75 171 ASP A C 1
ATOM 1312 O O . ASP A 1 171 ? 8.124 -2.221 16.707 1.00 91.75 171 ASP A O 1
ATOM 1316 N N . LEU A 1 172 ? 8.448 -2.918 14.604 1.00 91.38 172 LEU A N 1
ATOM 1317 C CA . LEU A 1 172 ? 7.190 -3.650 14.509 1.00 91.38 172 LEU A CA 1
ATOM 1318 C C . LEU A 1 172 ? 7.364 -5.061 15.074 1.00 91.38 172 LEU A C 1
ATOM 1320 O O . LEU A 1 172 ? 8.127 -5.859 14.534 1.00 91.38 172 LEU A O 1
ATOM 1324 N N . LYS A 1 173 ? 6.580 -5.427 16.101 1.00 91.69 173 LYS A N 1
ATOM 1325 C CA . LYS A 1 173 ? 6.622 -6.796 16.652 1.00 91.69 173 LYS A CA 1
ATOM 1326 C C . LYS A 1 173 ? 6.131 -7.853 15.669 1.00 91.69 173 LYS A C 1
ATOM 1328 O O . LYS A 1 173 ? 6.509 -9.017 15.770 1.00 91.69 173 LYS A O 1
ATOM 1333 N N . MET A 1 174 ? 5.258 -7.461 14.745 1.00 92.12 174 MET A N 1
ATOM 1334 C CA . MET A 1 174 ? 4.785 -8.299 13.649 1.00 92.12 174 MET A CA 1
ATOM 1335 C C . MET A 1 174 ? 4.660 -7.438 12.387 1.00 92.12 174 MET A C 1
ATOM 1337 O O . MET A 1 174 ? 4.202 -6.302 12.486 1.00 92.12 174 MET A O 1
ATOM 1341 N N . PRO A 1 175 ? 5.013 -7.948 11.195 1.00 92.81 175 PRO A N 1
ATOM 1342 C CA . PRO A 1 175 ? 5.052 -7.158 9.964 1.00 92.81 175 PRO A CA 1
ATOM 1343 C C . PRO A 1 175 ? 3.662 -7.005 9.320 1.00 92.81 175 PRO A C 1
ATOM 1345 O O . PRO A 1 175 ? 3.487 -7.226 8.121 1.00 92.81 175 PRO A O 1
ATOM 1348 N N . PHE A 1 176 ? 2.644 -6.676 10.116 1.00 94.50 176 PHE A N 1
ATOM 1349 C CA . PHE A 1 176 ? 1.291 -6.430 9.632 1.00 94.50 176 PHE A CA 1
ATOM 1350 C C . PHE A 1 176 ? 0.540 -5.420 10.498 1.00 94.50 176 PHE A C 1
ATOM 1352 O O . PHE A 1 176 ? 0.781 -5.311 11.694 1.00 94.50 176 PHE A O 1
ATOM 1359 N N . TRP A 1 177 ? -0.434 -4.734 9.912 1.00 96.19 177 TRP A N 1
ATOM 1360 C CA . TRP A 1 177 ? -1.399 -3.916 10.648 1.00 96.19 177 TRP A CA 1
ATOM 1361 C C . TRP A 1 177 ? -2.801 -4.101 10.075 1.00 96.19 177 TRP A C 1
ATOM 1363 O O . TRP A 1 177 ? -2.976 -4.642 8.980 1.00 96.19 177 TRP A O 1
ATOM 1373 N N . SER A 1 178 ? -3.811 -3.630 10.803 1.00 97.25 178 SER A N 1
ATOM 1374 C CA . SER A 1 178 ? -5.203 -3.696 10.352 1.00 97.25 178 SER A CA 1
ATOM 1375 C C . SER A 1 178 ? -5.881 -2.335 10.399 1.00 97.25 178 SER A C 1
ATOM 1377 O O . SER A 1 178 ? -5.674 -1.559 11.327 1.00 97.25 178 SER A O 1
ATOM 1379 N N . ALA A 1 179 ? -6.747 -2.063 9.426 1.00 97.38 179 ALA A N 1
ATOM 1380 C CA . ALA A 1 179 ? -7.618 -0.893 9.396 1.00 97.38 179 ALA A CA 1
ATOM 1381 C C . ALA A 1 179 ? -9.085 -1.326 9.467 1.00 97.38 179 ALA A C 1
ATOM 1383 O O . ALA A 1 179 ? -9.547 -2.134 8.659 1.00 97.38 179 ALA A O 1
ATOM 1384 N N . GLN A 1 180 ? -9.829 -0.770 10.418 1.00 97.75 180 GLN A N 1
ATOM 1385 C CA . GLN A 1 180 ? -11.263 -0.985 10.556 1.00 97.75 180 GLN A CA 1
ATOM 1386 C C . GLN A 1 180 ? -12.036 0.039 9.713 1.00 97.75 180 GLN A C 1
ATOM 1388 O O . GLN A 1 180 ? -11.855 1.246 9.886 1.00 97.75 180 GLN A O 1
ATOM 1393 N N . GLN A 1 181 ? -12.919 -0.446 8.837 1.00 96.56 181 GLN A N 1
ATOM 1394 C CA . GLN A 1 181 ? -13.810 0.348 7.988 1.00 96.56 181 GLN A CA 1
ATOM 1395 C C . GLN A 1 181 ? -15.237 -0.205 8.039 1.00 96.56 181 GLN A C 1
ATOM 1397 O O . GLN A 1 181 ? -15.498 -1.304 7.551 1.00 96.56 181 GLN A O 1
ATOM 1402 N N . GLY A 1 182 ? -16.176 0.543 8.621 1.00 92.50 182 GLY A N 1
ATOM 1403 C CA . GLY A 1 182 ? -17.601 0.187 8.635 1.00 92.50 182 GLY A CA 1
ATOM 1404 C C . GLY A 1 182 ? -17.880 -1.210 9.205 1.00 92.50 182 GLY A C 1
ATOM 1405 O O . GLY A 1 182 ? -18.658 -1.964 8.629 1.00 92.50 182 GLY A O 1
ATOM 1406 N N . GLY A 1 183 ? -17.186 -1.590 10.284 1.00 93.12 183 GLY A N 1
ATOM 1407 C CA . GLY A 1 183 ? -17.305 -2.911 10.918 1.00 93.12 183 GLY A CA 1
ATOM 1408 C C . GLY A 1 183 ? -16.505 -4.037 10.246 1.00 93.12 183 GLY A C 1
ATOM 1409 O O . GLY A 1 183 ? -16.455 -5.140 10.780 1.00 93.12 183 GLY A O 1
ATOM 1410 N N . ARG A 1 184 ? -15.845 -3.772 9.114 1.00 95.00 184 ARG A N 1
ATOM 1411 C CA . ARG A 1 184 ? -14.948 -4.714 8.425 1.00 95.00 184 ARG A CA 1
ATOM 1412 C C . ARG A 1 184 ? -13.492 -4.375 8.723 1.00 95.00 184 ARG A C 1
ATOM 1414 O O . ARG A 1 184 ? -13.184 -3.231 9.049 1.00 95.00 184 ARG A O 1
ATOM 1421 N N . PHE A 1 185 ? -12.604 -5.349 8.565 1.00 95.56 185 PHE A N 1
ATOM 1422 C CA . PHE A 1 185 ? -11.163 -5.165 8.729 1.00 95.56 185 PHE A CA 1
ATOM 1423 C C . PHE A 1 185 ? -10.440 -5.413 7.409 1.00 95.56 185 PHE A C 1
ATOM 1425 O O . PHE A 1 185 ? -10.748 -6.366 6.694 1.00 95.56 185 PHE A O 1
ATOM 1432 N N . VAL A 1 186 ? -9.481 -4.545 7.104 1.00 95.75 186 VAL A N 1
ATOM 1433 C CA . VAL A 1 186 ? -8.487 -4.741 6.049 1.00 95.75 186 VAL A CA 1
ATOM 1434 C C . VAL A 1 186 ? -7.157 -5.003 6.735 1.00 95.75 186 VAL A C 1
ATOM 1436 O O . VAL A 1 186 ? -6.720 -4.173 7.529 1.00 95.75 186 VAL A O 1
ATOM 1439 N N . ASN A 1 187 ? -6.536 -6.140 6.439 1.00 96.69 187 ASN A N 1
ATOM 1440 C CA . ASN A 1 187 ? -5.235 -6.517 6.980 1.00 96.69 187 ASN A CA 1
ATOM 1441 C C . ASN A 1 187 ? -4.162 -6.271 5.919 1.00 96.69 187 ASN A C 1
ATOM 1443 O O . ASN A 1 187 ? -4.315 -6.697 4.775 1.00 96.69 187 ASN A O 1
ATOM 1447 N N . TYR A 1 188 ? -3.080 -5.609 6.308 1.00 96.31 188 TYR A N 1
ATOM 1448 C CA . TYR A 1 188 ? -1.926 -5.328 5.463 1.00 96.31 188 TYR A CA 1
ATOM 1449 C C . TYR A 1 188 ? -0.752 -6.109 6.017 1.00 96.31 188 TYR A C 1
ATOM 1451 O O . TYR A 1 188 ? -0.407 -5.923 7.177 1.00 96.31 188 TYR A O 1
ATOM 1459 N N . GLN A 1 189 ? -0.150 -6.970 5.206 1.00 95.69 189 GLN A N 1
ATOM 1460 C CA . GLN A 1 189 ? 1.002 -7.769 5.603 1.00 95.69 189 GLN A CA 1
ATOM 1461 C C . GLN A 1 189 ? 2.177 -7.465 4.680 1.00 95.69 189 GLN A C 1
ATOM 1463 O O . GLN A 1 189 ? 2.059 -7.557 3.457 1.00 95.69 189 GLN A O 1
ATOM 1468 N N . LEU A 1 190 ? 3.324 -7.145 5.270 1.00 95.50 190 LEU A N 1
ATOM 1469 C CA . LEU A 1 190 ? 4.582 -7.021 4.550 1.00 95.50 190 LEU A CA 1
ATOM 1470 C C . LEU A 1 190 ? 5.182 -8.417 4.387 1.00 95.50 190 LEU A C 1
ATOM 1472 O O . LEU A 1 190 ? 5.658 -9.023 5.345 1.00 95.50 190 LEU A O 1
ATOM 1476 N N . VAL A 1 191 ? 5.150 -8.932 3.158 1.00 94.44 191 VAL A N 1
ATOM 1477 C CA . VAL A 1 191 ? 5.747 -10.237 2.822 1.00 94.44 191 VAL A CA 1
ATOM 1478 C C . VAL A 1 191 ? 7.278 -10.171 2.902 1.00 94.44 191 VAL A C 1
ATOM 1480 O O . VAL A 1 191 ? 7.918 -11.121 3.341 1.00 94.44 191 VAL A O 1
ATOM 1483 N N . THR A 1 192 ? 7.862 -9.029 2.531 1.00 94.38 192 THR A N 1
ATOM 1484 C CA . THR A 1 192 ? 9.293 -8.716 2.661 1.00 94.38 192 THR A CA 1
ATOM 1485 C C . THR A 1 192 ? 9.465 -7.512 3.597 1.00 94.38 192 THR A C 1
ATOM 1487 O O . THR A 1 192 ? 9.430 -6.372 3.133 1.00 94.38 192 THR A O 1
ATOM 1490 N N . PRO A 1 193 ? 9.598 -7.725 4.921 1.00 91.50 193 PRO A N 1
ATOM 1491 C CA . PRO A 1 193 ? 9.560 -6.641 5.908 1.00 91.50 193 PRO A CA 1
ATOM 1492 C C . PRO A 1 193 ? 10.885 -5.883 6.059 1.00 91.50 193 PRO A C 1
ATOM 1494 O O . PRO A 1 193 ? 10.968 -4.959 6.866 1.00 91.50 193 PRO A O 1
ATOM 1497 N N . ASN A 1 194 ? 11.926 -6.254 5.318 1.00 92.50 194 ASN A N 1
ATOM 1498 C CA . ASN A 1 194 ? 13.230 -5.604 5.373 1.00 92.50 194 ASN A CA 1
ATOM 1499 C C . ASN A 1 194 ? 13.253 -4.303 4.562 1.00 92.50 194 ASN A C 1
ATOM 1501 O O . ASN A 1 194 ? 12.619 -4.200 3.519 1.00 92.50 194 ASN A O 1
ATOM 1505 N N . ASN A 1 195 ? 14.036 -3.327 5.028 1.00 92.12 195 ASN A N 1
ATOM 1506 C CA . ASN A 1 195 ? 14.246 -2.046 4.344 1.00 92.12 195 ASN A CA 1
ATOM 1507 C C . ASN A 1 195 ? 12.948 -1.273 4.031 1.00 92.12 195 ASN A C 1
ATOM 1509 O O . ASN A 1 195 ? 12.887 -0.583 3.015 1.00 92.12 195 ASN A O 1
ATOM 1513 N N . ASN A 1 196 ? 11.931 -1.372 4.897 1.00 94.31 196 ASN A N 1
ATOM 1514 C CA . ASN A 1 196 ? 10.766 -0.488 4.855 1.00 94.31 196 ASN A CA 1
ATOM 1515 C C . ASN A 1 196 ? 10.667 0.328 6.145 1.00 94.31 196 ASN A C 1
ATOM 1517 O O . ASN A 1 196 ? 11.175 -0.060 7.202 1.00 94.31 196 ASN A O 1
ATOM 1521 N N . GLU A 1 197 ? 9.964 1.444 6.026 1.00 94.81 197 GLU A N 1
ATOM 1522 C CA . GLU A 1 197 ? 9.726 2.411 7.083 1.00 94.81 197 GLU A CA 1
ATOM 1523 C C . GLU A 1 197 ? 8.241 2.785 7.086 1.00 94.81 197 GLU A C 1
ATOM 1525 O O . GLU A 1 197 ? 7.624 2.873 6.020 1.00 94.81 197 GLU A O 1
ATOM 1530 N N . LEU A 1 198 ? 7.659 2.994 8.268 1.00 94.06 198 LEU A N 1
ATOM 1531 C CA . LEU A 1 198 ? 6.314 3.546 8.406 1.00 94.06 198 LEU A CA 1
ATOM 1532 C C . LEU A 1 198 ? 6.376 5.015 8.822 1.00 94.06 198 LEU A C 1
ATOM 1534 O O . LEU A 1 198 ? 6.867 5.352 9.899 1.00 94.06 198 LEU A O 1
ATOM 1538 N N . GLY A 1 199 ? 5.811 5.877 7.980 1.00 92.44 199 GLY A N 1
ATOM 1539 C CA . GLY A 1 199 ? 5.527 7.264 8.326 1.00 92.44 199 GLY A CA 1
ATOM 1540 C C . GLY A 1 199 ? 4.193 7.373 9.058 1.00 92.44 199 GLY A C 1
ATOM 1541 O O . GLY A 1 199 ? 3.183 6.819 8.617 1.00 92.44 199 GLY A O 1
ATOM 1542 N N . CYS A 1 200 ? 4.184 8.102 10.169 1.00 90.31 200 CYS A N 1
ATOM 1543 C CA . CYS A 1 200 ? 2.966 8.494 10.867 1.00 90.31 200 CYS A CA 1
ATOM 1544 C C . CYS A 1 200 ? 2.828 10.010 10.746 1.00 90.31 200 CYS A C 1
ATOM 1546 O O . CYS A 1 200 ? 3.341 10.749 11.575 1.00 90.31 200 CYS A O 1
ATOM 1548 N N . ASP A 1 201 ? 2.143 10.479 9.709 1.00 83.12 201 ASP A N 1
ATOM 1549 C CA . ASP A 1 201 ? 1.923 11.909 9.512 1.00 83.12 201 ASP A CA 1
ATOM 1550 C C . ASP A 1 201 ? 0.500 12.276 9.918 1.00 83.12 201 ASP A C 1
ATOM 1552 O O . ASP A 1 201 ? -0.470 11.668 9.465 1.00 83.12 201 ASP A O 1
ATOM 1556 N N . PHE A 1 202 ? 0.368 13.296 10.764 1.00 70.62 202 PHE A N 1
ATOM 1557 C CA . PHE A 1 202 ? -0.928 13.839 11.147 1.00 70.62 202 PHE A CA 1
ATOM 1558 C C . PHE A 1 202 ? -1.011 15.300 10.719 1.00 70.62 202 PHE A C 1
ATOM 1560 O O . PHE A 1 202 ? -0.302 16.167 11.240 1.00 70.62 202 PHE A O 1
ATOM 1567 N N . ALA A 1 203 ? -1.890 15.596 9.763 1.00 59.62 203 ALA A N 1
ATOM 1568 C CA . ALA A 1 203 ? -2.196 16.975 9.427 1.00 59.62 203 ALA A CA 1
ATOM 1569 C C . ALA A 1 203 ? -2.972 17.589 10.598 1.00 59.62 203 ALA A C 1
ATOM 1571 O O . ALA A 1 203 ? -4.124 17.240 10.848 1.00 59.62 203 ALA A O 1
ATOM 1572 N N . SER A 1 204 ? -2.338 18.505 11.334 1.00 49.44 204 SER A N 1
ATOM 1573 C CA . SER A 1 204 ? -3.024 19.278 12.370 1.00 49.44 204 SER A CA 1
ATOM 1574 C C . SER A 1 204 ? -4.196 20.021 11.729 1.00 49.44 204 SER A C 1
ATOM 1576 O O . SER A 1 204 ? -3.986 20.918 10.906 1.00 49.44 204 SER A O 1
ATOM 1578 N N . GLN A 1 205 ? -5.427 19.631 12.067 1.00 48.06 205 GLN A N 1
ATOM 1579 C CA . GLN A 1 205 ? -6.592 20.432 11.721 1.00 48.06 205 GLN A CA 1
ATOM 1580 C C . GLN A 1 205 ? -6.503 21.718 12.546 1.00 48.06 205 GLN A C 1
ATOM 1582 O O . GLN A 1 205 ? -6.562 21.682 13.773 1.00 48.06 205 GLN A O 1
ATOM 1587 N N . LYS A 1 206 ? -6.239 22.833 11.862 1.00 33.66 206 LYS A N 1
ATOM 1588 C CA . LYS A 1 206 ? -6.300 24.179 12.438 1.00 33.66 206 LYS A CA 1
ATOM 1589 C C . LYS A 1 206 ? -7.721 24.703 12.416 1.00 33.66 206 LYS A C 1
ATOM 1591 O O . LYS A 1 206 ? -8.394 24.481 11.386 1.00 33.66 206 LYS A O 1
#

Secondary structure (DSSP, 8-state):
--------------------------------PPPEEEEETTEEEEEETTTTEEEETTEE------EETTEE-EEEEEEE-SSEEEEEEETTTEEEEEEEETTEEEEEEE-TTSS-PPTT-PPPEE-----GGG--EEEE-STT-EEEETT-HHHHHHHHHHTTTEETTTT-SSSEEEEEETTEEEEEE-SS-TT-EE--------

Radius of gyration: 21.25 Å; chains: 1; bounding box: 43×63×54 Å